Protein AF-A0A3P1XDI5-F1 (afdb_monomer)

Structure (mmCIF, N/CA/C/O backbone):
data_AF-A0A3P1XDI5-F1
#
_entry.id   AF-A0A3P1XDI5-F1
#
loop_
_atom_site.group_PDB
_atom_site.id
_atom_site.type_symbol
_atom_site.label_atom_id
_atom_site.label_alt_id
_atom_site.label_comp_id
_atom_site.label_asym_id
_atom_site.label_entity_id
_atom_site.label_seq_id
_atom_site.pdbx_PDB_ins_code
_atom_site.Cartn_x
_atom_site.Cartn_y
_atom_site.Cartn_z
_atom_site.occupancy
_atom_site.B_iso_or_equiv
_atom_site.auth_seq_id
_atom_site.auth_comp_id
_atom_site.auth_asym_id
_atom_site.auth_atom_id
_atom_site.pdbx_PDB_model_num
ATOM 1 N N . MET A 1 1 ? 31.018 2.997 -11.060 1.00 91.81 1 MET A N 1
ATOM 2 C CA . MET A 1 1 ? 29.942 3.065 -10.069 1.00 91.81 1 MET A CA 1
ATOM 3 C C . MET A 1 1 ? 29.603 1.630 -9.806 1.00 91.81 1 MET A C 1
ATOM 5 O O . MET A 1 1 ? 29.219 0.947 -10.755 1.00 91.81 1 MET A O 1
ATOM 9 N N . ASP A 1 2 ? 29.882 1.185 -8.595 1.00 93.38 2 ASP A N 1
ATOM 10 C CA . ASP A 1 2 ? 29.538 -0.156 -8.145 1.00 93.38 2 ASP A CA 1
ATOM 11 C C . ASP A 1 2 ? 28.105 -0.143 -7.601 1.00 93.38 2 ASP A C 1
ATOM 13 O O . ASP A 1 2 ? 27.658 0.870 -7.060 1.00 93.38 2 ASP A O 1
ATOM 17 N N . VAL A 1 3 ? 27.357 -1.220 -7.825 1.00 95.62 3 VAL A N 1
ATOM 18 C CA . VAL A 1 3 ? 25.921 -1.275 -7.540 1.00 95.62 3 VAL A CA 1
ATOM 19 C C . VAL A 1 3 ? 25.609 -2.521 -6.732 1.00 95.62 3 VAL A C 1
ATOM 21 O O . VAL A 1 3 ? 25.625 -3.633 -7.257 1.00 95.62 3 VAL A O 1
ATOM 24 N N . ILE A 1 4 ? 25.242 -2.316 -5.472 1.00 96.19 4 ILE A N 1
ATOM 25 C CA . ILE A 1 4 ? 24.669 -3.356 -4.622 1.00 96.19 4 ILE A CA 1
ATOM 26 C C . ILE A 1 4 ? 23.177 -3.437 -4.929 1.00 96.19 4 ILE A C 1
ATOM 28 O O . ILE A 1 4 ? 22.479 -2.426 -4.892 1.00 96.19 4 ILE A O 1
ATOM 32 N N . GLN A 1 5 ? 22.684 -4.636 -5.224 1.00 95.19 5 GLN A N 1
ATOM 33 C CA . GLN A 1 5 ? 21.258 -4.895 -5.406 1.00 95.19 5 GLN A CA 1
ATOM 34 C C . GLN A 1 5 ? 20.729 -5.687 -4.216 1.00 95.19 5 GLN A C 1
ATOM 36 O O . GLN A 1 5 ? 21.415 -6.569 -3.701 1.00 95.19 5 GLN A O 1
ATOM 41 N N . LEU A 1 6 ? 19.502 -5.381 -3.808 1.00 93.69 6 LEU A N 1
ATOM 42 C CA . LEU A 1 6 ? 18.772 -6.204 -2.854 1.00 93.69 6 LEU A CA 1
ATOM 43 C C . LEU A 1 6 ? 18.206 -7.448 -3.557 1.00 93.69 6 LEU A C 1
ATOM 45 O O . LEU A 1 6 ? 17.960 -7.467 -4.767 1.00 93.69 6 LEU A O 1
ATOM 49 N N . SER A 1 7 ? 17.997 -8.502 -2.778 1.00 90.12 7 SER A N 1
ATOM 50 C CA . SER A 1 7 ? 17.478 -9.788 -3.247 1.00 90.12 7 SER A CA 1
ATOM 51 C C . SER A 1 7 ? 15.955 -9.880 -3.144 1.00 90.12 7 SER A C 1
ATOM 53 O O . SER A 1 7 ? 15.330 -10.655 -3.869 1.00 90.12 7 SER A O 1
ATOM 55 N N . ASN A 1 8 ? 15.342 -9.119 -2.232 1.00 88.12 8 ASN A N 1
ATOM 56 C CA . ASN A 1 8 ? 13.916 -9.214 -1.908 1.00 88.12 8 ASN A CA 1
ATOM 57 C C . ASN A 1 8 ? 13.100 -7.966 -2.266 1.00 88.12 8 ASN A C 1
ATOM 59 O O . ASN A 1 8 ? 11.901 -7.916 -1.985 1.00 88.12 8 ASN A O 1
ATOM 63 N N . ASP A 1 9 ? 13.722 -6.964 -2.876 1.00 83.50 9 ASP A N 1
ATOM 64 C CA . ASP A 1 9 ? 13.073 -5.736 -3.315 1.00 83.50 9 ASP A CA 1
ATOM 65 C C . ASP A 1 9 ? 12.445 -5.848 -4.713 1.00 83.50 9 ASP A C 1
ATOM 67 O O . ASP A 1 9 ? 12.553 -6.848 -5.430 1.00 83.50 9 ASP A O 1
ATOM 71 N N . GLY A 1 10 ? 11.765 -4.778 -5.115 1.00 83.62 10 GLY A N 1
ATOM 72 C CA . GLY A 1 10 ? 10.920 -4.768 -6.299 1.00 83.62 10 GLY A CA 1
ATOM 73 C C . GLY A 1 10 ? 9.511 -5.218 -5.964 1.00 83.62 10 GLY A C 1
ATOM 74 O O . GLY A 1 10 ? 9.050 -5.091 -4.824 1.00 83.62 10 GLY A O 1
ATOM 75 N N . ARG A 1 11 ? 8.799 -5.696 -6.987 1.00 84.88 11 ARG A N 1
ATOM 76 C CA . ARG A 1 11 ? 7.352 -5.916 -6.918 1.00 84.88 11 ARG A CA 1
ATOM 77 C C . ARG A 1 11 ? 6.948 -6.792 -5.743 1.00 84.88 11 ARG A C 1
ATOM 79 O O . ARG A 1 11 ? 7.563 -7.811 -5.433 1.00 84.88 11 ARG A O 1
ATOM 86 N N . CYS A 1 12 ? 5.813 -6.439 -5.144 1.00 87.19 12 CYS A N 1
ATOM 87 C CA . CYS A 1 12 ? 5.163 -7.318 -4.186 1.00 87.19 12 CYS A CA 1
ATOM 88 C C . CYS A 1 12 ? 4.920 -8.700 -4.826 1.00 87.19 12 CYS A C 1
ATOM 90 O O . CYS A 1 12 ? 4.241 -8.811 -5.847 1.00 87.19 12 CYS A O 1
ATOM 92 N N . ARG A 1 13 ? 5.428 -9.768 -4.198 1.00 87.75 13 ARG A N 1
ATOM 93 C CA . ARG A 1 13 ? 5.328 -11.143 -4.725 1.00 87.75 13 ARG A CA 1
ATOM 94 C C . ARG A 1 13 ? 3.887 -11.600 -4.945 1.00 87.75 13 ARG A C 1
ATOM 96 O O . ARG A 1 13 ? 3.623 -12.370 -5.864 1.00 87.75 13 ARG A O 1
ATOM 103 N N . TRP A 1 14 ? 2.957 -11.151 -4.099 1.00 90.31 14 TRP A N 1
ATOM 104 C CA . TRP A 1 14 ? 1.534 -11.434 -4.285 1.00 90.31 14 TRP A CA 1
ATOM 105 C C . TRP A 1 14 ? 0.991 -10.732 -5.535 1.00 90.31 14 TRP A C 1
ATOM 107 O O . TRP A 1 14 ? 0.376 -11.392 -6.371 1.00 90.31 14 TRP A O 1
ATOM 117 N N . LEU A 1 15 ? 1.285 -9.435 -5.697 1.00 89.62 15 LEU A N 1
ATOM 118 C CA . LEU A 1 15 ? 0.884 -8.652 -6.870 1.00 89.62 15 LEU A CA 1
ATOM 119 C C . LEU A 1 15 ? 1.414 -9.298 -8.154 1.00 89.62 15 LEU A C 1
ATOM 121 O O . LEU A 1 15 ? 0.664 -9.510 -9.101 1.00 89.62 15 LEU A O 1
ATOM 125 N N . GLU A 1 16 ? 2.691 -9.672 -8.171 1.00 89.31 16 GLU A N 1
ATOM 126 C CA . GLU A 1 16 ? 3.308 -10.299 -9.336 1.00 89.31 16 GLU A CA 1
ATOM 127 C C . GLU A 1 16 ? 2.685 -11.665 -9.657 1.00 89.31 16 GLU A C 1
ATOM 129 O O . GLU A 1 16 ? 2.244 -11.906 -10.780 1.00 89.31 16 GLU A O 1
ATOM 134 N N . LYS A 1 17 ? 2.573 -12.556 -8.665 1.00 91.81 17 LYS A N 1
ATOM 135 C CA . LYS A 1 17 ? 2.084 -13.923 -8.896 1.00 91.81 17 LYS A CA 1
ATOM 136 C C . LYS A 1 17 ? 0.590 -14.009 -9.188 1.00 91.81 17 LYS A C 1
ATOM 138 O O . LYS A 1 17 ? 0.190 -14.892 -9.943 1.00 91.81 17 LYS A O 1
ATOM 143 N N . GLN A 1 18 ? -0.231 -13.183 -8.544 1.00 93.19 18 GLN A N 1
ATOM 144 C CA . GLN A 1 18 ? -1.690 -13.286 -8.642 1.00 93.19 18 GLN A CA 1
ATOM 145 C C . GLN A 1 18 ? -2.263 -12.302 -9.651 1.00 93.19 18 GLN A C 1
ATOM 147 O O . GLN A 1 18 ? -3.097 -12.683 -10.463 1.00 93.19 18 GLN A O 1
ATOM 152 N N . VAL A 1 19 ? -1.809 -11.052 -9.640 1.00 92.44 19 VAL A N 1
ATOM 153 C CA . VAL A 1 19 ? -2.405 -10.022 -10.492 1.00 92.44 19 VAL A CA 1
ATOM 154 C C . VAL A 1 19 ? -1.733 -10.016 -11.859 1.00 92.44 19 VAL A C 1
ATOM 156 O O . VAL A 1 19 ? -2.386 -10.277 -12.867 1.00 92.44 19 VAL A O 1
ATOM 159 N N . MET A 1 20 ? -0.413 -9.814 -11.888 1.00 90.19 20 MET A N 1
ATOM 160 C CA . MET A 1 20 ? 0.330 -9.641 -13.141 1.00 90.19 20 MET A CA 1
ATOM 161 C C . MET A 1 20 ? 0.404 -10.919 -13.975 1.00 90.19 20 MET A C 1
ATOM 163 O O . MET A 1 20 ? 0.223 -10.866 -15.186 1.00 90.19 20 MET A O 1
ATOM 167 N N . ASN A 1 21 ? 0.649 -12.064 -13.336 1.00 93.62 21 ASN A N 1
ATOM 168 C CA . ASN A 1 21 ? 0.876 -13.325 -14.047 1.00 93.62 21 ASN A CA 1
ATOM 169 C C . ASN A 1 21 ? -0.393 -14.170 -14.234 1.00 93.62 21 ASN A C 1
ATOM 171 O O . ASN A 1 21 ? -0.324 -15.209 -14.889 1.00 93.62 21 ASN A O 1
ATOM 175 N N . LYS A 1 22 ? -1.536 -13.774 -13.651 1.00 95.25 22 LYS A N 1
ATOM 176 C CA . LYS A 1 22 ? -2.792 -14.540 -13.749 1.00 95.25 22 LYS A CA 1
ATOM 177 C C . LYS A 1 22 ? -3.994 -13.669 -14.091 1.00 95.25 22 LYS A C 1
ATOM 179 O O . LYS A 1 22 ? -4.487 -13.776 -15.207 1.00 95.25 22 LYS A O 1
ATOM 184 N N . ILE A 1 23 ? -4.439 -12.808 -13.171 1.00 95.62 23 ILE A N 1
ATOM 185 C CA . ILE A 1 23 ? -5.701 -12.059 -13.321 1.00 95.62 23 ILE A CA 1
ATOM 186 C C . ILE A 1 23 ? -5.680 -11.169 -14.567 1.00 95.62 23 ILE A C 1
ATOM 188 O O . ILE A 1 23 ? -6.596 -11.244 -15.378 1.00 95.62 23 ILE A O 1
ATOM 192 N N . PHE A 1 24 ? -4.634 -10.363 -14.767 1.00 95.25 24 PHE A N 1
ATOM 193 C CA . PHE A 1 24 ? -4.560 -9.470 -15.929 1.00 95.25 24 PHE A CA 1
ATOM 194 C C . PHE A 1 24 ? -4.512 -10.238 -17.262 1.00 95.25 24 PHE A C 1
ATOM 196 O O . PHE A 1 24 ? -5.344 -9.953 -18.124 1.00 95.25 24 PHE A O 1
ATOM 203 N N . PRO A 1 25 ? -3.630 -11.242 -17.455 1.00 95.62 25 PRO A N 1
ATOM 204 C CA . PRO A 1 25 ? -3.658 -12.084 -18.650 1.00 95.62 25 PRO A CA 1
ATOM 205 C C . PRO A 1 25 ? -5.006 -12.772 -18.892 1.00 95.62 25 PRO A C 1
ATOM 207 O O . PRO A 1 25 ? -5.462 -12.835 -20.033 1.00 95.62 25 PRO A O 1
ATOM 210 N N . GLN A 1 26 ? -5.651 -13.273 -17.834 1.00 95.56 26 GLN A N 1
ATOM 211 C CA . GLN A 1 26 ? -6.965 -13.907 -17.921 1.00 95.56 26 GLN A CA 1
ATOM 212 C C . GLN A 1 26 ? -8.027 -12.912 -18.398 1.00 95.56 26 GLN A C 1
ATOM 214 O O . GLN A 1 26 ? -8.765 -13.221 -19.334 1.00 95.56 26 GLN A O 1
ATOM 219 N N . ALA A 1 27 ? -8.048 -11.705 -17.833 1.00 96.25 27 ALA A N 1
ATOM 220 C CA . ALA A 1 27 ? -8.994 -10.672 -18.222 1.00 96.25 27 ALA A CA 1
ATOM 221 C C . ALA A 1 27 ? -8.789 -10.217 -19.675 1.00 96.25 27 ALA A C 1
ATOM 223 O O . ALA A 1 27 ? -9.744 -10.162 -20.448 1.00 96.25 27 ALA A O 1
ATOM 224 N N . ILE A 1 28 ? -7.539 -10.015 -20.102 1.00 96.50 28 ILE A N 1
ATOM 225 C CA . ILE A 1 28 ? -7.203 -9.697 -21.502 1.00 96.50 28 ILE A CA 1
ATOM 226 C C . ILE A 1 28 ? -7.659 -10.811 -22.454 1.00 96.50 28 ILE A C 1
ATOM 228 O O . ILE A 1 28 ? -8.137 -10.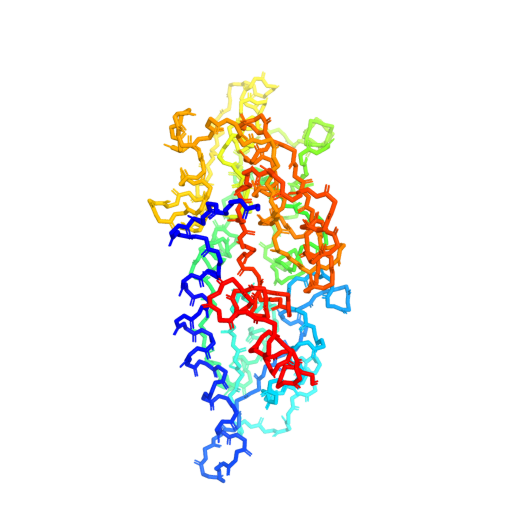534 -23.554 1.00 96.50 28 ILE A O 1
ATOM 232 N N . ARG A 1 29 ? -7.498 -12.079 -22.057 1.00 95.81 29 ARG A N 1
ATOM 233 C CA . ARG A 1 29 ? -7.932 -13.228 -22.859 1.00 95.81 29 ARG A CA 1
ATOM 234 C C . ARG A 1 29 ? -9.456 -13.311 -22.954 1.00 95.81 29 ARG A C 1
ATOM 236 O O . ARG A 1 29 ? -9.953 -13.622 -24.032 1.00 95.81 29 ARG A O 1
ATOM 243 N N . SER A 1 30 ? -10.172 -13.023 -21.865 1.00 95.88 30 SER A N 1
ATOM 244 C CA . SER A 1 30 ? -11.640 -13.088 -21.828 1.00 95.88 30 SER A CA 1
ATOM 245 C C . SER A 1 30 ? -12.291 -12.168 -22.864 1.00 95.88 30 SER A C 1
ATOM 247 O O . SER A 1 30 ? -13.172 -12.604 -23.587 1.00 95.88 30 SER A O 1
ATOM 249 N N . ALA A 1 31 ? -11.755 -10.962 -23.074 1.00 93.81 31 ALA A N 1
ATOM 250 C CA . ALA A 1 31 ? -12.275 -10.025 -24.074 1.00 93.81 31 ALA A CA 1
ATOM 251 C C . ALA A 1 31 ? -12.030 -10.436 -25.540 1.00 93.81 31 ALA A C 1
ATOM 253 O O . ALA A 1 31 ? -12.485 -9.752 -26.453 1.00 93.81 31 ALA A O 1
ATOM 254 N N . LYS A 1 32 ? -11.273 -11.512 -25.791 1.00 93.69 32 LYS A N 1
ATOM 255 C CA . LYS A 1 32 ? -10.945 -11.992 -27.146 1.00 93.69 32 LYS A CA 1
ATOM 256 C C . LYS A 1 32 ? -11.679 -13.275 -27.528 1.00 93.69 32 LYS A C 1
ATOM 258 O O . LYS A 1 32 ? -11.634 -13.656 -28.694 1.00 93.69 32 LYS A O 1
ATOM 263 N N . ILE A 1 33 ? -12.292 -13.968 -26.569 1.00 92.12 33 ILE A N 1
ATOM 264 C CA . ILE A 1 33 ? -12.922 -15.274 -26.782 1.00 92.12 33 ILE A CA 1
ATOM 265 C C . ILE A 1 33 ? -14.424 -15.113 -26.589 1.00 92.12 33 ILE A C 1
ATOM 267 O O . ILE A 1 33 ? -14.865 -14.761 -25.506 1.00 92.12 33 ILE A O 1
ATOM 271 N N . LYS A 1 34 ? -15.196 -15.395 -27.642 1.00 85.25 34 LYS A N 1
ATOM 272 C CA . LYS A 1 34 ? -16.641 -15.135 -27.687 1.00 85.25 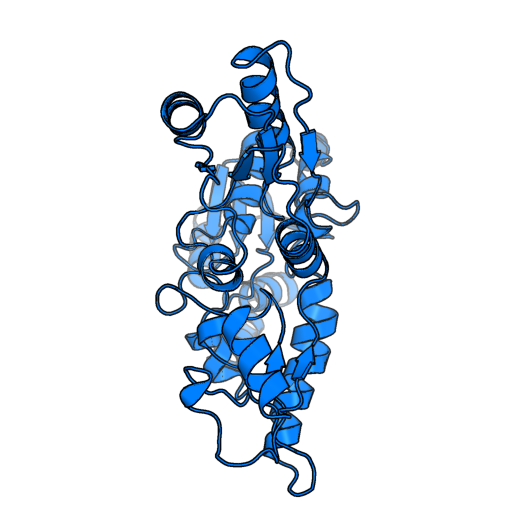34 LYS A CA 1
ATOM 273 C C . LYS A 1 34 ? -17.444 -15.902 -26.627 1.00 85.25 34 LYS A C 1
ATOM 275 O O . LYS A 1 34 ? -18.428 -15.375 -26.136 1.00 85.25 34 LYS A O 1
ATOM 280 N N . ASP A 1 35 ? -17.001 -17.104 -26.267 1.00 89.19 35 ASP A N 1
ATOM 281 C CA . ASP A 1 35 ? -17.730 -18.001 -25.356 1.00 89.19 35 ASP A CA 1
ATOM 282 C C . ASP A 1 35 ? -17.278 -17.881 -23.888 1.00 89.19 35 ASP A C 1
ATOM 284 O O . ASP A 1 35 ? -17.604 -18.731 -23.061 1.00 89.19 35 ASP A O 1
ATOM 288 N N . ILE A 1 36 ? -16.467 -16.870 -23.556 1.00 92.62 36 ILE A N 1
ATOM 289 C CA . ILE A 1 36 ? -16.013 -16.612 -22.187 1.00 92.62 36 ILE A CA 1
ATOM 290 C C . ILE A 1 36 ? -16.518 -15.228 -21.770 1.00 92.62 36 ILE A C 1
ATOM 292 O O . ILE A 1 36 ? -16.183 -14.254 -22.447 1.00 92.62 36 ILE A O 1
ATOM 296 N N . PRO A 1 37 ? -17.242 -15.108 -20.640 1.00 95.38 37 PRO A N 1
ATOM 297 C CA . PRO A 1 37 ? -17.677 -13.816 -20.129 1.00 95.38 37 PRO A CA 1
ATOM 29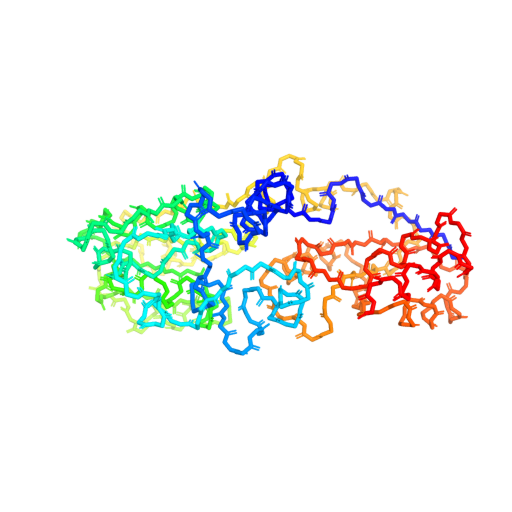8 C C . PRO A 1 37 ? -16.497 -12.858 -19.963 1.00 95.38 37 PRO A C 1
ATOM 300 O O . PRO A 1 37 ? -15.458 -13.213 -19.389 1.00 95.38 37 PRO A O 1
ATOM 303 N N . THR A 1 38 ? -16.652 -11.630 -20.457 1.00 97.44 38 THR A N 1
ATOM 304 C CA . THR A 1 38 ? -15.585 -10.631 -20.354 1.00 97.44 38 THR A CA 1
ATOM 305 C C . THR A 1 38 ? -15.378 -10.241 -18.893 1.00 97.44 38 THR A C 1
ATOM 307 O O . THR A 1 38 ? -16.322 -9.964 -18.157 1.00 97.44 38 THR A O 1
ATOM 310 N N . GLN A 1 39 ? -14.118 -10.216 -18.468 1.00 97.94 39 GLN A N 1
ATOM 311 C CA . GLN A 1 39 ? -13.724 -9.848 -17.116 1.00 97.94 39 GLN A CA 1
ATOM 312 C C . GLN A 1 39 ? -13.373 -8.363 -17.051 1.00 97.94 39 GLN A C 1
ATOM 314 O O . GLN A 1 39 ? -12.322 -7.950 -17.549 1.00 97.94 39 GLN A O 1
ATOM 319 N N . TYR A 1 40 ? -14.233 -7.571 -16.417 1.00 98.06 40 TYR A N 1
ATOM 320 C CA . TYR A 1 40 ? -14.056 -6.128 -16.282 1.00 98.06 40 TYR A CA 1
ATOM 321 C C . TYR A 1 40 ? -13.447 -5.750 -14.939 1.00 98.06 40 TYR A C 1
ATOM 323 O O . TYR A 1 40 ? -13.888 -6.188 -13.877 1.00 98.06 40 TYR A O 1
ATOM 331 N N . MET A 1 41 ? -12.460 -4.860 -14.984 1.00 97.25 41 MET A N 1
ATOM 332 C CA . MET A 1 41 ? -12.018 -4.110 -13.813 1.00 97.25 41 MET A CA 1
ATOM 333 C C . MET A 1 41 ? -12.783 -2.791 -13.695 1.00 97.25 41 MET A C 1
ATOM 335 O O . MET A 1 41 ? -13.048 -2.130 -14.696 1.00 97.25 41 MET A O 1
ATOM 339 N N . ILE A 1 42 ? -13.072 -2.361 -12.469 1.00 97.31 42 ILE A N 1
ATOM 340 C CA . ILE A 1 42 ? -13.648 -1.039 -12.202 1.00 97.31 42 ILE A CA 1
ATOM 341 C C . ILE A 1 42 ? -12.507 -0.110 -11.785 1.00 97.31 42 ILE A C 1
ATOM 343 O O . ILE A 1 42 ? -11.856 -0.346 -10.765 1.00 97.31 42 ILE A O 1
ATOM 347 N N . ILE A 1 43 ? -12.236 0.931 -12.580 1.00 95.00 43 ILE A N 1
ATOM 348 C CA . ILE A 1 43 ? -11.142 1.881 -12.311 1.00 95.00 43 ILE A CA 1
ATOM 349 C C . ILE A 1 43 ? -11.286 2.497 -10.922 1.00 95.00 43 ILE A C 1
ATOM 351 O O . ILE A 1 43 ? -10.291 2.611 -10.202 1.00 95.00 43 ILE A O 1
ATOM 355 N N . ASP A 1 44 ? -12.513 2.852 -10.540 1.00 94.75 44 ASP A N 1
ATOM 356 C CA . ASP A 1 44 ? -12.772 3.491 -9.257 1.00 94.75 44 ASP A CA 1
ATOM 357 C C . ASP A 1 44 ? -12.390 2.603 -8.057 1.00 94.75 44 ASP A C 1
ATOM 359 O O . ASP A 1 44 ? -11.995 3.114 -7.014 1.00 94.75 44 ASP A O 1
ATOM 363 N N . TRP A 1 45 ? -12.373 1.275 -8.203 1.00 95.81 45 TRP A N 1
ATOM 364 C CA . TRP A 1 45 ? -11.963 0.368 -7.120 1.00 95.81 45 TRP A CA 1
ATOM 365 C C . TRP A 1 45 ? -10.449 0.295 -6.923 1.00 95.81 45 TRP A C 1
ATOM 367 O O . TRP A 1 45 ? -9.987 -0.064 -5.841 1.00 95.81 45 TRP A O 1
ATOM 377 N N . ILE A 1 46 ? -9.659 0.610 -7.955 1.00 91.25 46 ILE A N 1
ATOM 378 C CA . ILE A 1 46 ? -8.210 0.341 -7.977 1.00 91.25 46 ILE A CA 1
ATOM 379 C C . ILE A 1 46 ? -7.341 1.597 -8.048 1.00 91.25 46 ILE A C 1
ATOM 381 O O . ILE A 1 46 ? -6.119 1.504 -7.901 1.00 91.25 46 ILE A O 1
ATOM 385 N N . SER A 1 47 ? -7.940 2.764 -8.274 1.00 88.56 47 SER A N 1
ATOM 386 C CA . SER A 1 47 ? -7.223 4.026 -8.400 1.00 88.56 47 SER A CA 1
ATOM 387 C C . SER A 1 47 ? -7.994 5.195 -7.784 1.00 88.56 47 SER A C 1
ATOM 389 O O . SER A 1 47 ? -9.222 5.225 -7.785 1.00 88.56 47 SER A O 1
ATOM 391 N N . ASN A 1 48 ? -7.257 6.175 -7.269 1.00 84.94 48 ASN A N 1
ATOM 392 C CA . ASN A 1 48 ? -7.773 7.454 -6.797 1.00 84.94 48 ASN A CA 1
ATOM 393 C C . ASN A 1 48 ? -6.886 8.607 -7.308 1.00 84.94 48 ASN A C 1
ATOM 395 O O . ASN A 1 48 ? -5.790 8.382 -7.839 1.00 84.94 48 ASN A O 1
ATOM 399 N N . ASP A 1 49 ? -7.359 9.849 -7.174 1.00 79.12 49 ASP A N 1
ATOM 400 C CA . ASP A 1 49 ? -6.625 11.069 -7.542 1.00 79.12 49 ASP A CA 1
ATOM 401 C C . ASP A 1 49 ? -6.084 11.041 -8.986 1.00 79.12 49 ASP A C 1
ATOM 403 O O . ASP A 1 49 ? -4.938 11.409 -9.258 1.00 79.12 49 ASP A O 1
ATOM 407 N N . ASN A 1 50 ? -6.902 10.568 -9.934 1.00 70.81 50 ASN A N 1
ATOM 408 C CA . ASN A 1 50 ? -6.541 10.414 -11.350 1.00 70.81 50 ASN A CA 1
ATOM 409 C C . ASN A 1 50 ? -5.307 9.520 -11.603 1.00 70.81 50 ASN A C 1
ATOM 411 O O . ASN A 1 50 ? -4.555 9.758 -12.552 1.00 70.81 50 ASN A O 1
ATOM 415 N N . GLY A 1 51 ? -5.076 8.493 -10.780 1.00 67.12 51 GLY A N 1
ATOM 416 C CA . GLY A 1 51 ? -3.924 7.596 -10.934 1.00 67.12 51 GLY A CA 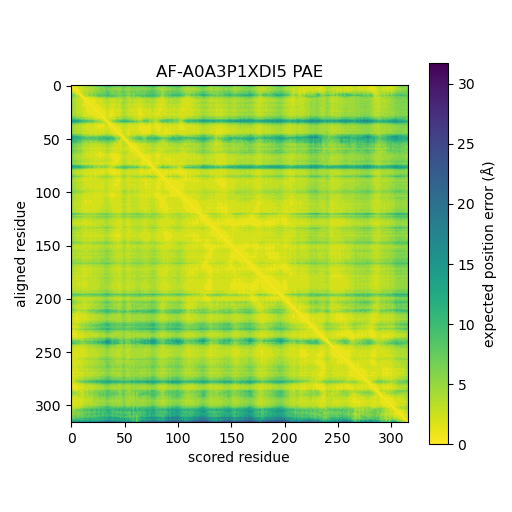1
ATOM 417 C C . GLY A 1 51 ? -2.719 7.940 -10.071 1.00 67.12 51 GLY A C 1
ATOM 418 O O . GLY A 1 51 ? -1.666 7.336 -10.261 1.00 67.12 51 GLY A O 1
ATOM 419 N N . LYS A 1 52 ? -2.842 8.900 -9.147 1.00 70.25 52 LYS A N 1
ATOM 420 C CA . LYS A 1 52 ? -1.754 9.265 -8.225 1.00 70.25 52 LYS A CA 1
ATOM 421 C C . LYS A 1 52 ? -1.694 8.367 -6.990 1.00 70.25 52 LYS A C 1
ATOM 423 O O . LYS A 1 52 ? -0.623 8.227 -6.404 1.00 70.25 52 LYS A O 1
ATOM 428 N N . VAL A 1 53 ? -2.813 7.745 -6.618 1.00 77.12 53 VAL A N 1
ATOM 429 C CA . VAL A 1 53 ? -2.912 6.826 -5.479 1.00 77.12 53 VAL A CA 1
ATOM 430 C C . VAL A 1 53 ? -3.537 5.514 -5.940 1.00 77.12 53 VAL A C 1
ATOM 432 O O . VAL A 1 53 ? -4.575 5.509 -6.597 1.00 77.12 53 VAL A O 1
ATOM 435 N N . GLY A 1 54 ? -2.909 4.392 -5.594 1.00 80.75 54 GLY A N 1
ATOM 436 C CA . GLY A 1 54 ? -3.296 3.077 -6.101 1.00 80.75 54 GLY A CA 1
ATOM 437 C C . GLY A 1 54 ? -2.618 2.758 -7.435 1.00 80.75 54 GLY A C 1
ATOM 438 O O . GLY A 1 54 ? -1.408 2.928 -7.578 1.00 80.75 54 GLY A O 1
ATOM 439 N N . VAL A 1 55 ? -3.379 2.250 -8.405 1.00 82.56 55 VAL A N 1
ATOM 440 C CA . VAL A 1 55 ? -2.857 1.867 -9.725 1.00 82.56 55 VAL A CA 1
ATOM 441 C C . VAL A 1 55 ? -2.629 3.097 -10.615 1.00 82.56 55 VAL A C 1
ATOM 443 O O . VAL A 1 55 ? -3.525 3.929 -10.777 1.00 82.56 55 VAL A O 1
ATOM 446 N N . ASP A 1 56 ? -1.454 3.170 -11.255 1.00 80.00 56 ASP A N 1
ATOM 447 C CA . ASP A 1 56 ? -1.159 4.129 -12.331 1.00 80.00 56 ASP A CA 1
ATOM 448 C C . ASP A 1 56 ? -2.030 3.818 -13.558 1.00 80.00 56 ASP A C 1
ATOM 450 O O . ASP A 1 56 ? -1.877 2.784 -14.217 1.00 80.00 56 ASP A O 1
ATOM 454 N N . LEU A 1 57 ? -2.939 4.738 -13.888 1.00 84.50 57 LEU A N 1
ATOM 455 C CA . LEU A 1 57 ? -3.904 4.555 -14.971 1.00 84.50 57 LEU A CA 1
ATOM 456 C C . LEU A 1 57 ? -3.287 4.615 -16.370 1.00 84.50 57 LEU A C 1
ATOM 458 O O . LEU A 1 57 ? -3.831 4.004 -17.288 1.00 84.50 57 LEU A O 1
ATOM 462 N N . LYS A 1 58 ? -2.175 5.333 -16.573 1.00 82.50 58 LYS A N 1
ATOM 463 C CA . LYS A 1 58 ? -1.492 5.351 -17.876 1.00 82.50 58 LYS A CA 1
ATOM 464 C C . LYS A 1 58 ? -0.861 3.994 -18.141 1.00 82.50 58 LYS A C 1
ATOM 466 O O . LYS A 1 58 ? -1.007 3.459 -19.236 1.00 82.50 58 LYS A O 1
ATOM 471 N N . TRP A 1 59 ? -0.188 3.438 -17.138 1.00 82.19 59 TRP A N 1
ATOM 472 C CA . TRP A 1 59 ? 0.366 2.092 -17.214 1.00 82.19 59 TRP A CA 1
ATOM 473 C C . TRP A 1 59 ? -0.734 1.040 -17.379 1.00 82.19 59 TRP A C 1
ATOM 475 O O . TRP A 1 59 ? -0.654 0.228 -18.295 1.00 82.19 59 TRP A O 1
ATOM 485 N N . PHE A 1 60 ? -1.791 1.098 -16.565 1.00 87.25 60 PHE A N 1
ATOM 486 C CA . PHE A 1 60 ? -2.888 0.133 -16.615 1.00 87.25 60 PHE A CA 1
ATOM 487 C C . PHE A 1 60 ? -3.579 0.091 -17.984 1.00 87.25 60 PHE A C 1
ATOM 489 O O . PHE A 1 60 ? -3.758 -0.984 -18.550 1.00 87.25 60 PHE A O 1
ATOM 496 N N . LYS A 1 61 ? -3.883 1.257 -18.572 1.00 88.56 61 LYS A N 1
ATOM 497 C CA . LYS A 1 61 ? -4.499 1.344 -19.907 1.00 88.56 61 LYS A CA 1
ATOM 498 C C . LYS A 1 61 ? -3.646 0.695 -20.997 1.00 88.56 61 LYS A C 1
ATOM 500 O O . LYS A 1 61 ? -4.194 0.052 -21.887 1.00 88.56 61 LYS A O 1
ATOM 505 N N . LYS A 1 62 ? -2.316 0.808 -20.914 1.00 87.56 62 LYS A N 1
ATOM 506 C CA . LYS A 1 62 ? -1.399 0.163 -21.870 1.00 87.56 62 LYS A CA 1
ATOM 507 C C . LYS A 1 62 ? -1.435 -1.365 -21.808 1.00 87.56 62 LYS A C 1
ATOM 509 O O . LYS A 1 62 ? -1.075 -2.006 -22.788 1.00 87.56 62 LYS A O 1
ATOM 514 N N . LEU A 1 63 ? -1.858 -1.955 -20.688 1.00 88.06 63 LEU A N 1
ATOM 515 C CA . LEU A 1 63 ? -1.955 -3.411 -20.560 1.00 88.06 63 LEU A CA 1
ATOM 516 C C . LEU A 1 63 ? -3.100 -4.000 -21.396 1.00 88.06 63 LEU A C 1
ATOM 518 O O . LEU A 1 63 ? -3.083 -5.196 -21.671 1.00 88.06 63 LEU A O 1
ATOM 522 N N . GLY A 1 64 ? -4.093 -3.190 -21.782 1.00 91.81 64 GLY A N 1
ATOM 523 C CA . GLY A 1 64 ? -5.263 -3.659 -22.529 1.00 91.81 64 GLY A CA 1
ATOM 524 C C . GLY A 1 64 ? -6.213 -4.538 -21.709 1.00 91.81 64 GLY A C 1
ATOM 525 O O . GLY A 1 64 ? -6.986 -5.301 -22.283 1.00 91.81 64 GLY A O 1
ATOM 526 N N . VAL A 1 65 ? -6.146 -4.464 -20.375 1.00 95.12 65 VAL A N 1
ATOM 527 C CA . VAL A 1 65 ? -7.106 -5.132 -19.486 1.00 95.12 65 VAL A CA 1
ATOM 528 C C . VAL A 1 65 ? -8.482 -4.476 -19.673 1.00 95.12 65 VAL A C 1
ATOM 530 O O . VAL A 1 65 ? -8.545 -3.248 -19.619 1.00 95.12 65 VAL A O 1
ATOM 533 N N . PRO A 1 66 ? -9.574 -5.233 -19.883 1.00 97.00 66 PRO A N 1
ATOM 534 C CA . PRO A 1 66 ? -10.911 -4.657 -19.995 1.00 97.00 66 PRO A CA 1
ATOM 535 C C . PRO A 1 66 ? -11.300 -3.925 -18.713 1.00 97.00 66 PRO A C 1
ATOM 537 O O . PRO A 1 66 ? -11.131 -4.440 -17.604 1.00 97.00 66 PRO A O 1
ATOM 540 N N . TYR A 1 67 ? -11.815 -2.708 -18.855 1.00 97.00 67 TYR A N 1
ATOM 541 C CA . TYR A 1 67 ? -12.201 -1.895 -17.713 1.00 97.00 67 TYR A CA 1
ATOM 542 C C . TYR A 1 67 ? -13.401 -1.008 -18.013 1.00 97.00 67 TYR A C 1
ATOM 544 O O . TYR A 1 67 ? -13.656 -0.635 -19.157 1.00 97.00 67 TYR A O 1
ATOM 552 N N . VAL A 1 68 ? -14.068 -0.608 -16.939 1.00 97.31 68 VAL A N 1
ATOM 553 C CA . VAL A 1 68 ? -15.083 0.445 -16.904 1.00 97.31 68 VAL A CA 1
ATOM 554 C C . VAL A 1 68 ? -14.668 1.502 -15.876 1.00 97.31 68 VAL A C 1
ATOM 556 O O . VAL A 1 68 ? -13.771 1.259 -15.062 1.00 97.31 68 VAL A O 1
ATOM 559 N N . LYS A 1 69 ? -15.241 2.712 -15.926 1.00 95.75 69 LYS A N 1
ATOM 560 C CA . LYS A 1 69 ? -14.837 3.772 -14.984 1.00 95.75 69 LYS A CA 1
ATOM 561 C C . LYS A 1 69 ? -15.421 3.514 -13.597 1.00 95.75 69 LYS A C 1
ATOM 563 O O . LYS A 1 69 ? -14.664 3.451 -12.632 1.00 95.75 69 LYS A O 1
ATOM 568 N N . THR A 1 70 ? -16.731 3.318 -13.529 1.00 96.81 70 THR A N 1
ATOM 569 C CA . THR A 1 70 ? -17.504 3.055 -12.310 1.00 96.81 70 THR A CA 1
ATOM 570 C C . THR A 1 70 ? -18.325 1.775 -12.465 1.00 96.81 70 THR A C 1
ATOM 572 O O . THR A 1 70 ? -18.482 1.273 -13.578 1.00 96.81 70 THR A O 1
ATOM 575 N N . TYR A 1 71 ? -18.879 1.242 -11.372 1.00 96.38 71 TYR A N 1
ATOM 576 C CA . TYR A 1 71 ? -19.756 0.066 -11.453 1.00 96.38 71 TYR A CA 1
ATOM 577 C C . TYR A 1 71 ? -21.049 0.322 -12.256 1.00 96.38 71 TYR A C 1
ATOM 579 O O . TYR A 1 71 ? -21.656 -0.625 -12.743 1.00 96.38 71 TYR A O 1
ATOM 587 N N . ASN A 1 72 ? -21.456 1.585 -12.433 1.00 96.12 72 ASN A N 1
ATOM 588 C CA . ASN A 1 72 ? -22.610 1.958 -13.259 1.00 96.12 72 ASN A CA 1
ATOM 589 C C . ASN A 1 72 ? -22.313 1.917 -14.764 1.00 96.12 72 ASN A C 1
ATOM 591 O O . ASN A 1 72 ? -23.242 1.914 -15.562 1.00 96.12 72 ASN A O 1
ATOM 595 N N . ASP A 1 73 ? -21.036 1.885 -15.149 1.00 97.50 73 ASP A N 1
ATOM 596 C CA . ASP A 1 73 ? -20.604 1.815 -16.548 1.00 97.50 73 ASP A CA 1
ATOM 597 C C . ASP A 1 73 ? -20.424 0.361 -17.030 1.00 97.50 73 ASP A C 1
ATOM 599 O O . ASP A 1 73 ? -19.883 0.130 -18.114 1.00 97.50 73 ASP A O 1
ATOM 603 N N . LEU A 1 74 ? -20.802 -0.627 -16.209 1.00 97.44 74 LEU A N 1
ATOM 604 C CA . LEU A 1 74 ? -20.799 -2.038 -16.596 1.00 97.44 74 LEU A CA 1
ATOM 605 C C . LEU A 1 74 ? -21.837 -2.300 -17.703 1.00 97.44 74 LEU A C 1
ATOM 607 O O . LEU A 1 74 ? -22.856 -1.608 -17.752 1.00 97.44 74 LEU A O 1
ATOM 611 N N . PRO A 1 75 ? -21.603 -3.293 -18.585 1.00 95.12 75 PRO A N 1
ATOM 612 C CA . PRO A 1 75 ? -22.588 -3.688 -19.588 1.00 95.12 75 PRO A CA 1
ATOM 613 C C . PRO A 1 75 ? -23.939 -4.055 -18.963 1.00 95.12 75 PRO A C 1
ATOM 615 O O . PRO A 1 75 ? -24.008 -4.481 -17.810 1.00 95.12 75 PRO A O 1
ATOM 618 N N . GLU A 1 76 ? -25.013 -3.932 -19.739 1.00 90.69 76 GLU A N 1
ATOM 619 C CA . GLU A 1 76 ? -26.318 -4.451 -19.328 1.00 90.69 76 GLU A CA 1
ATOM 620 C C . GLU A 1 76 ? -26.319 -5.989 -19.268 1.00 90.69 76 GLU A C 1
ATOM 622 O O . GLU A 1 76 ? -25.564 -6.665 -19.971 1.00 90.69 76 GLU A O 1
ATOM 627 N N . GLY A 1 77 ? -27.206 -6.551 -18.442 1.00 89.69 77 GLY A N 1
ATOM 628 C CA . GLY A 1 77 ? -27.281 -7.993 -18.203 1.00 89.69 77 GLY A CA 1
ATOM 629 C C . GLY A 1 77 ? -26.218 -8.489 -17.218 1.00 89.69 77 GLY A C 1
ATOM 630 O O . GLY A 1 77 ? -25.681 -7.710 -16.442 1.00 89.69 77 GLY A O 1
ATOM 631 N N . ASN A 1 78 ? -25.950 -9.799 -17.236 1.00 88.94 78 ASN A N 1
ATOM 632 C CA . ASN A 1 78 ? -25.012 -10.472 -16.323 1.00 88.94 78 ASN A CA 1
ATOM 633 C C . ASN A 1 78 ? -23.995 -11.365 -17.072 1.00 88.94 78 ASN A C 1
ATOM 635 O O . ASN A 1 78 ? -23.367 -12.224 -16.458 1.00 88.94 78 ASN A O 1
ATOM 639 N N . ASP A 1 79 ? -23.821 -11.186 -18.389 1.00 92.56 79 ASP A N 1
ATOM 640 C CA . ASP A 1 79 ? -22.859 -11.953 -19.208 1.00 92.56 79 ASP A CA 1
ATOM 641 C C . ASP A 1 79 ? -21.436 -11.363 -19.139 1.00 92.56 79 ASP A C 1
ATOM 643 O O . ASP A 1 79 ? -20.768 -11.066 -20.131 1.00 92.56 79 ASP A O 1
ATOM 647 N N . PHE A 1 80 ? -20.988 -11.098 -17.916 1.00 96.69 80 PHE A N 1
ATOM 648 C CA . PHE A 1 80 ? -19.656 -10.599 -17.614 1.00 96.69 80 PHE A CA 1
ATOM 649 C C . PHE A 1 80 ? -19.281 -10.954 -16.178 1.00 96.69 80 PHE A C 1
ATOM 651 O O . PHE A 1 80 ? -20.123 -11.283 -15.346 1.00 96.69 80 PHE A O 1
ATOM 658 N N . VAL A 1 81 ? -17.992 -10.832 -15.874 1.00 98.12 81 VAL A N 1
ATOM 659 C CA . VAL A 1 81 ? -17.466 -11.026 -14.523 1.00 98.12 81 VAL A CA 1
ATOM 660 C C . VAL A 1 81 ? -16.775 -9.748 -14.075 1.00 98.12 81 VAL A C 1
ATOM 662 O O . VAL A 1 81 ? -15.942 -9.193 -14.791 1.00 98.12 81 VAL A O 1
ATOM 665 N N . VAL A 1 82 ? -17.074 -9.286 -12.866 1.00 98.38 82 VAL A N 1
ATOM 666 C CA . VAL A 1 82 ? -16.354 -8.166 -12.253 1.00 98.38 82 VAL A CA 1
ATOM 667 C C . VAL A 1 82 ? -15.128 -8.691 -11.524 1.00 98.38 82 VAL A C 1
ATOM 669 O O . VAL A 1 82 ? -15.197 -9.632 -10.738 1.00 98.38 82 VAL A O 1
ATOM 672 N N . VAL A 1 83 ? -13.977 -8.077 -11.758 1.00 98.06 83 VAL A N 1
ATOM 673 C CA . VAL A 1 83 ? -12.724 -8.453 -11.106 1.00 98.06 83 VAL A CA 1
ATOM 674 C C . VAL A 1 83 ? -12.475 -7.543 -9.913 1.00 98.06 83 VAL A C 1
ATOM 676 O O . VAL A 1 83 ? -12.175 -6.360 -10.074 1.00 98.06 83 VAL A O 1
ATOM 679 N N . ASN A 1 84 ? -12.511 -8.120 -8.713 1.00 97.38 84 ASN A N 1
ATOM 680 C CA . ASN A 1 84 ? -12.030 -7.461 -7.507 1.00 97.38 84 ASN A CA 1
ATOM 681 C C . ASN A 1 84 ? -10.592 -7.910 -7.205 1.00 97.38 84 ASN A C 1
ATOM 683 O O . ASN A 1 84 ? -10.332 -9.095 -6.987 1.00 97.38 84 ASN A O 1
ATOM 687 N N . THR A 1 85 ? -9.635 -6.981 -7.171 1.00 94.62 85 THR A N 1
ATOM 688 C CA . THR A 1 85 ? -8.245 -7.298 -6.828 1.00 94.62 85 THR A CA 1
ATOM 689 C C . THR A 1 85 ? -7.508 -6.123 -6.185 1.00 94.62 85 THR A C 1
ATOM 691 O O . THR A 1 85 ? -8.043 -5.030 -6.038 1.00 94.62 85 THR A O 1
ATOM 694 N N . GLY A 1 86 ? -6.257 -6.344 -5.780 1.00 90.06 86 GLY A N 1
ATOM 695 C CA . GLY A 1 86 ? -5.386 -5.313 -5.221 1.00 90.06 86 GLY A CA 1
ATOM 696 C C . GLY A 1 86 ? -5.932 -4.726 -3.920 1.00 90.06 86 GLY A C 1
ATOM 697 O O . GLY A 1 86 ? -5.842 -5.368 -2.874 1.00 90.06 86 GLY A O 1
ATOM 698 N N . TYR A 1 87 ? -6.470 -3.511 -4.006 1.00 91.25 87 TYR A N 1
ATOM 699 C CA . TYR A 1 87 ? -6.935 -2.699 -2.879 1.00 91.25 87 TYR A CA 1
ATOM 700 C C . TYR A 1 87 ? -8.357 -3.023 -2.396 1.00 91.25 87 TYR A C 1
ATOM 702 O O . TYR A 1 87 ? -8.862 -2.317 -1.526 1.00 91.25 87 TYR A O 1
ATOM 710 N N . ASP A 1 88 ? -8.939 -4.119 -2.896 1.00 96.25 88 ASP A N 1
ATOM 711 C CA . ASP A 1 88 ? -10.312 -4.548 -2.608 1.00 96.25 88 ASP A CA 1
ATOM 712 C C . ASP A 1 88 ? -11.361 -3.598 -3.215 1.00 96.25 88 ASP A C 1
ATOM 714 O O . ASP A 1 88 ? -11.032 -2.529 -3.726 1.00 96.25 88 ASP A O 1
ATOM 718 N N . SER A 1 89 ? -12.618 -4.018 -3.225 1.00 97.56 89 SER A N 1
ATOM 719 C CA . SER A 1 89 ? -13.736 -3.307 -3.845 1.00 97.56 89 SER A CA 1
ATOM 720 C C . SER A 1 89 ? -14.271 -2.195 -2.947 1.00 97.56 89 SER A C 1
ATOM 722 O O . SER A 1 89 ? -14.063 -2.193 -1.730 1.00 97.56 89 SER A O 1
ATOM 724 N N . ILE A 1 90 ? -15.033 -1.274 -3.542 1.00 98.12 90 ILE A N 1
ATOM 725 C CA . ILE A 1 90 ? -15.920 -0.403 -2.773 1.00 98.12 90 ILE A CA 1
ATOM 726 C C . ILE A 1 90 ? -17.053 -1.267 -2.201 1.00 98.12 90 ILE A C 1
ATOM 728 O O . ILE A 1 90 ? -17.788 -1.913 -2.949 1.00 98.12 90 ILE A O 1
ATOM 732 N N . VAL A 1 91 ? -17.189 -1.296 -0.872 1.00 98.12 91 VAL A N 1
ATOM 733 C CA . VAL A 1 91 ? -17.985 -2.319 -0.164 1.00 98.12 91 VAL A CA 1
ATOM 734 C C . VAL A 1 91 ? -19.455 -2.331 -0.588 1.00 98.12 91 VAL A C 1
ATOM 736 O O . VAL A 1 91 ? -20.011 -3.391 -0.875 1.00 98.12 91 VAL A O 1
ATOM 739 N N . HIS A 1 92 ? -20.096 -1.163 -0.638 1.00 97.69 92 HIS A N 1
ATOM 740 C CA . HIS A 1 92 ? -21.510 -1.070 -1.002 1.00 97.69 92 HIS A CA 1
ATOM 741 C C . HIS A 1 92 ? -21.756 -1.366 -2.489 1.00 97.69 92 HIS A C 1
ATOM 743 O O . HIS A 1 92 ? -22.784 -1.950 -2.822 1.00 97.69 92 HIS A O 1
ATOM 749 N N . GLU A 1 93 ? -20.809 -1.031 -3.371 1.00 98.06 93 GLU A N 1
ATOM 750 C CA . GLU A 1 93 ? -20.906 -1.344 -4.800 1.00 98.06 93 GLU A CA 1
ATOM 751 C C . GLU A 1 93 ? -20.777 -2.848 -5.044 1.00 98.06 93 GLU A C 1
ATOM 753 O O . GLU A 1 93 ? -21.579 -3.425 -5.774 1.00 98.06 93 GLU A O 1
ATOM 758 N N . GLU A 1 94 ? -19.824 -3.515 -4.383 1.00 98.00 94 GLU A N 1
ATOM 759 C CA . GLU A 1 94 ? -19.713 -4.975 -4.437 1.00 98.00 94 GLU A CA 1
ATOM 760 C C . GLU A 1 94 ? -21.010 -5.643 -3.970 1.00 98.00 94 GLU A C 1
ATOM 762 O O . GLU A 1 94 ? -21.496 -6.570 -4.617 1.00 98.00 94 GLU A O 1
ATOM 767 N N . LYS A 1 95 ? -21.589 -5.161 -2.862 1.00 97.50 95 LYS A N 1
ATOM 768 C CA . LYS A 1 95 ? -22.850 -5.686 -2.337 1.00 97.50 95 LYS A CA 1
ATOM 769 C C . LYS A 1 95 ? -23.984 -5.527 -3.354 1.00 97.50 95 LYS A C 1
ATOM 771 O O . LYS A 1 95 ? -24.655 -6.510 -3.655 1.00 97.50 95 LYS A O 1
ATOM 776 N N . ALA A 1 96 ? -24.140 -4.337 -3.934 1.00 97.25 96 ALA A N 1
ATOM 777 C CA . ALA A 1 96 ? -25.167 -4.058 -4.936 1.00 97.25 96 ALA A CA 1
ATOM 778 C C . ALA A 1 96 ? -25.013 -4.925 -6.199 1.00 97.25 96 ALA A C 1
ATOM 780 O O . ALA A 1 96 ? -26.002 -5.397 -6.756 1.00 97.25 96 ALA A O 1
ATOM 781 N N . LEU A 1 97 ? -23.778 -5.170 -6.650 1.00 97.38 97 LEU A N 1
ATOM 782 C CA . LEU A 1 97 ? -23.506 -6.066 -7.777 1.00 97.38 97 LEU A CA 1
ATOM 783 C C . LEU A 1 97 ? -23.896 -7.513 -7.453 1.00 97.38 97 LEU A C 1
ATOM 785 O O . LEU A 1 97 ? -24.579 -8.158 -8.248 1.00 97.38 97 LEU A O 1
ATOM 789 N N . ARG A 1 98 ? -23.533 -8.012 -6.264 1.00 96.94 98 ARG A N 1
ATOM 790 C CA . ARG A 1 98 ? -23.917 -9.362 -5.819 1.00 96.94 98 ARG A CA 1
ATOM 791 C C . ARG A 1 98 ? -25.432 -9.522 -5.692 1.00 96.94 98 ARG A C 1
ATOM 793 O O . ARG A 1 98 ? -25.955 -10.555 -6.093 1.00 96.94 98 ARG A O 1
ATOM 800 N N . GLU A 1 99 ? -26.137 -8.511 -5.186 1.00 96.75 99 GLU A N 1
ATOM 801 C CA . GLU A 1 99 ? -27.607 -8.499 -5.094 1.00 96.75 99 GLU A CA 1
ATOM 802 C C . GLU A 1 99 ? -28.281 -8.560 -6.476 1.00 96.75 99 GLU A C 1
ATOM 804 O O . GLU A 1 99 ? -29.339 -9.169 -6.616 1.00 96.75 99 GLU A O 1
ATOM 809 N N . LYS A 1 100 ? -27.641 -8.008 -7.516 1.00 95.44 100 LYS A N 1
ATOM 810 C CA . LYS A 1 100 ? -28.074 -8.116 -8.923 1.00 95.44 100 LYS A CA 1
ATOM 811 C C . LYS A 1 100 ? -27.688 -9.444 -9.596 1.00 95.44 100 LYS A C 1
ATOM 813 O O . LYS A 1 100 ? -27.984 -9.643 -10.774 1.00 95.44 100 LYS A O 1
ATOM 818 N N . GLY A 1 101 ? -27.023 -10.351 -8.877 1.00 96.12 101 GLY A N 1
ATOM 819 C CA . GLY A 1 101 ? -26.555 -11.631 -9.413 1.00 96.12 101 GLY A CA 1
ATOM 820 C C . GLY A 1 101 ? -25.318 -11.528 -10.309 1.00 96.12 101 GLY A C 1
ATOM 821 O O . GLY A 1 101 ? -25.035 -12.468 -11.047 1.00 96.12 101 GLY A O 1
ATOM 822 N N . VAL A 1 102 ? -24.580 -10.414 -10.257 1.00 97.25 102 VAL A N 1
ATOM 823 C CA . VAL A 1 102 ? -23.328 -10.243 -11.007 1.00 97.25 102 VAL A CA 1
ATOM 824 C C . VAL A 1 102 ? -22.242 -11.135 -10.406 1.00 97.25 102 VAL A C 1
ATOM 826 O O . VAL A 1 102 ? -21.981 -11.097 -9.198 1.00 97.25 102 VAL A O 1
ATOM 829 N N . GLU A 1 103 ? -21.567 -11.917 -11.249 1.00 97.75 103 GLU A N 1
ATOM 830 C CA . GLU A 1 103 ? -20.420 -12.717 -10.825 1.00 97.75 103 GLU A CA 1
ATOM 831 C C . GLU A 1 103 ? -19.212 -11.815 -10.528 1.00 97.75 103 GLU A C 1
ATOM 833 O O . GLU A 1 103 ? -18.853 -10.930 -11.308 1.00 97.75 103 GLU A O 1
ATOM 838 N N . ILE A 1 104 ? -18.550 -12.063 -9.393 1.00 98.12 104 ILE A N 1
ATOM 839 C CA . ILE A 1 104 ? -17.345 -11.333 -8.987 1.00 98.12 104 ILE A CA 1
ATOM 840 C C . ILE A 1 104 ? -16.189 -12.313 -8.784 1.00 98.12 104 ILE A C 1
ATOM 842 O O . ILE A 1 104 ? -16.194 -13.106 -7.837 1.00 98.12 104 ILE A O 1
ATOM 846 N N . LEU A 1 105 ? -15.149 -12.195 -9.615 1.00 97.88 105 LEU A N 1
ATOM 847 C CA . LEU A 1 105 ? -13.851 -12.823 -9.382 1.00 97.88 105 LEU A CA 1
ATOM 848 C C . LEU A 1 105 ? -13.153 -12.101 -8.223 1.00 97.88 105 LEU A C 1
ATOM 850 O O . LEU A 1 105 ? -12.452 -11.105 -8.406 1.00 97.88 105 LEU A O 1
ATOM 854 N N . ASP A 1 106 ? -13.365 -12.617 -7.015 1.00 97.56 106 ASP A N 1
ATOM 855 C CA . ASP A 1 106 ? -12.928 -11.978 -5.778 1.00 97.56 106 ASP A CA 1
ATOM 856 C C . ASP A 1 106 ? -11.512 -12.410 -5.355 1.00 97.56 106 ASP A C 1
ATOM 858 O O . ASP A 1 106 ? -11.305 -13.473 -4.760 1.00 97.56 106 ASP A O 1
ATOM 862 N N . LYS A 1 107 ? -10.505 -11.599 -5.706 1.00 96.75 107 LYS A N 1
ATOM 863 C CA . LYS A 1 107 ? -9.075 -11.853 -5.450 1.00 96.75 107 LYS A CA 1
ATOM 864 C C . LYS A 1 107 ? -8.314 -10.592 -4.988 1.00 96.75 107 LYS A C 1
ATOM 866 O O . LYS A 1 107 ? -7.281 -10.261 -5.587 1.00 96.75 107 LYS A O 1
ATOM 871 N N . PRO A 1 108 ? -8.755 -9.871 -3.939 1.00 96.25 108 PRO A N 1
ATOM 872 C CA . PRO A 1 108 ? -7.991 -8.753 -3.377 1.00 96.25 108 PRO A CA 1
ATOM 873 C C . PRO A 1 108 ? -6.695 -9.214 -2.706 1.00 96.25 108 PRO A C 1
ATOM 875 O O . PRO A 1 108 ? -6.493 -10.402 -2.430 1.00 96.25 108 PRO A O 1
ATOM 878 N N . CYS A 1 109 ? -5.826 -8.254 -2.381 1.00 95.31 109 CYS A N 1
ATOM 879 C CA . CYS A 1 109 ? -4.684 -8.521 -1.517 1.00 95.31 109 CYS A CA 1
ATOM 880 C C . CYS A 1 109 ? -5.188 -9.078 -0.175 1.00 95.31 109 CYS A C 1
ATOM 882 O O . CYS A 1 109 ? -6.013 -8.432 0.476 1.00 95.31 109 CYS A O 1
ATOM 884 N N . PRO A 1 110 ? -4.687 -10.236 0.296 1.00 95.38 110 PRO A N 1
ATOM 885 C CA . PRO A 1 110 ? -5.195 -10.869 1.511 1.00 95.38 110 PRO A CA 1
ATOM 886 C C . PRO A 1 110 ? -5.011 -9.995 2.758 1.00 95.38 110 PRO A C 1
ATOM 888 O O . PRO A 1 110 ? -5.830 -10.055 3.669 1.00 95.38 110 PRO A O 1
ATOM 891 N N . PHE A 1 111 ? -3.979 -9.145 2.789 1.00 95.38 111 PHE A N 1
ATOM 892 C CA . PHE A 1 111 ? -3.748 -8.207 3.892 1.00 95.38 111 PHE A CA 1
ATOM 893 C C . PHE A 1 111 ? -4.741 -7.040 3.879 1.00 95.38 111 PHE A C 1
ATOM 895 O O . PHE A 1 111 ? -5.199 -6.615 4.935 1.00 95.38 111 PHE A O 1
ATOM 902 N N . VAL A 1 112 ? -5.129 -6.563 2.692 1.00 96.38 112 VAL A N 1
ATOM 903 C CA . VAL A 1 112 ? -6.163 -5.526 2.553 1.00 96.38 112 VAL A CA 1
ATOM 904 C C . VAL A 1 112 ? -7.543 -6.103 2.883 1.00 96.38 112 VAL A C 1
ATOM 906 O O . VAL A 1 112 ? -8.299 -5.488 3.627 1.00 96.38 112 VAL A O 1
ATOM 909 N N . ARG A 1 113 ? -7.838 -7.337 2.449 1.00 96.75 113 ARG A N 1
ATOM 910 C CA . ARG A 1 113 ? -9.065 -8.044 2.847 1.00 96.75 113 ARG A CA 1
ATOM 911 C C . ARG A 1 113 ? -9.112 -8.329 4.349 1.00 96.75 113 ARG A C 1
ATOM 913 O O . ARG A 1 113 ? -10.187 -8.276 4.935 1.00 96.75 113 ARG A O 1
ATOM 920 N N . LYS A 1 114 ? -7.975 -8.632 4.990 1.00 95.62 114 LYS A N 1
ATOM 921 C CA . LYS A 1 114 ? -7.907 -8.743 6.456 1.00 95.62 114 LYS A CA 1
ATOM 922 C C . LYS A 1 114 ? -8.312 -7.418 7.104 1.00 95.62 114 LYS A C 1
ATOM 924 O O . LYS A 1 114 ? -9.192 -7.434 7.948 1.00 95.62 114 LYS A O 1
ATOM 929 N N . LEU A 1 115 ? -7.751 -6.295 6.648 1.00 96.81 115 LEU A N 1
ATOM 930 C CA . LEU A 1 115 ? -8.114 -4.962 7.140 1.00 96.81 115 LEU A CA 1
ATOM 931 C C . LEU A 1 115 ? -9.617 -4.677 6.992 1.00 96.81 115 LEU A C 1
ATOM 933 O O . LEU A 1 115 ? -10.242 -4.245 7.952 1.00 96.81 115 LEU A O 1
ATOM 937 N N . ARG A 1 116 ? -10.213 -4.970 5.828 1.00 97.56 116 ARG A N 1
ATOM 938 C CA . ARG A 1 116 ? -11.666 -4.847 5.623 1.00 97.56 116 ARG A CA 1
ATOM 939 C C . ARG A 1 116 ? -12.461 -5.636 6.663 1.00 97.56 116 ARG A C 1
ATOM 941 O O . ARG A 1 116 ? -13.388 -5.099 7.253 1.00 97.56 116 ARG A O 1
ATOM 948 N N . LYS A 1 117 ? -12.071 -6.888 6.922 1.00 96.31 117 LYS A N 1
ATOM 949 C CA . LYS A 1 117 ? -12.754 -7.767 7.885 1.00 96.31 117 LYS A CA 1
ATOM 950 C C . LYS A 1 117 ? -12.718 -7.249 9.324 1.00 96.31 117 LYS A C 1
ATOM 952 O O . LYS A 1 117 ? -13.644 -7.555 10.067 1.00 96.31 117 LYS A O 1
ATOM 957 N N . GLU A 1 118 ? -11.694 -6.485 9.711 1.00 96.31 118 GLU A N 1
ATOM 958 C CA . GLU A 1 118 ? -11.659 -5.821 11.025 1.00 96.31 118 GLU A CA 1
ATOM 959 C C . GLU A 1 118 ? -12.754 -4.747 11.140 1.00 96.31 118 GLU A C 1
ATOM 961 O O . GLU A 1 118 ? -13.344 -4.579 12.202 1.00 96.31 118 GLU A O 1
ATOM 966 N N . PHE A 1 119 ? -13.080 -4.064 10.037 1.00 97.25 119 PHE A N 1
ATOM 967 C CA . PHE A 1 119 ? -14.160 -3.071 9.981 1.00 97.25 119 PHE A CA 1
ATOM 968 C C . PHE A 1 119 ? -15.541 -3.676 9.684 1.00 97.25 119 PHE A C 1
ATOM 970 O O . PHE A 1 119 ? -16.557 -3.066 9.978 1.00 97.25 119 PHE A O 1
ATOM 977 N N . GLU A 1 120 ? -15.618 -4.898 9.156 1.00 96.00 120 GLU A N 1
ATOM 978 C CA . GLU A 1 120 ? -16.887 -5.641 9.060 1.00 96.00 120 GLU A CA 1
ATOM 979 C C . GLU A 1 120 ? -17.322 -6.240 10.412 1.00 96.00 120 GLU A C 1
ATOM 981 O O . GLU A 1 120 ? -18.469 -6.655 10.562 1.00 96.00 120 GLU A O 1
ATOM 986 N N . LYS A 1 121 ? -16.413 -6.302 11.394 1.00 93.19 121 LYS A N 1
ATOM 987 C CA . LYS A 1 121 ? -16.626 -6.883 12.729 1.00 93.19 121 LYS A CA 1
ATOM 988 C C . LYS A 1 121 ? -16.347 -5.857 13.826 1.00 93.19 121 LYS A C 1
ATOM 990 O O . LYS A 1 121 ? -15.499 -6.075 14.689 1.00 93.19 121 LYS A O 1
ATOM 995 N N . ILE A 1 122 ? -17.039 -4.726 13.756 1.00 94.56 122 ILE A N 1
ATOM 996 C CA . ILE A 1 122 ? -16.866 -3.640 14.721 1.00 94.56 122 ILE A CA 1
ATOM 997 C C . ILE A 1 122 ? -17.336 -4.078 16.107 1.00 94.56 122 ILE A C 1
ATOM 999 O O . ILE A 1 122 ? -18.442 -4.592 16.268 1.00 94.56 122 ILE A O 1
ATOM 1003 N N . ASP A 1 123 ? -16.496 -3.822 17.104 1.00 95.88 123 ASP A N 1
ATOM 1004 C CA . ASP A 1 123 ? -16.862 -3.853 18.514 1.00 95.88 123 ASP A CA 1
ATOM 1005 C C . ASP A 1 123 ? -17.136 -2.419 18.989 1.00 95.88 123 ASP A C 1
ATOM 1007 O O . ASP A 1 123 ? -16.218 -1.622 19.186 1.00 95.88 123 ASP A O 1
ATOM 1011 N N . GLU A 1 124 ? -18.413 -2.093 19.175 1.00 96.06 124 GLU A N 1
ATOM 1012 C CA . GLU A 1 124 ? -18.885 -0.758 19.573 1.00 96.06 124 GLU A CA 1
ATOM 1013 C C . GLU A 1 124 ? -18.353 -0.280 20.942 1.00 96.06 124 GLU A C 1
ATOM 1015 O O . GLU A 1 124 ? -18.423 0.917 21.253 1.00 96.06 124 GLU A O 1
ATOM 1020 N N . SER A 1 125 ? -17.806 -1.186 21.766 1.00 97.25 125 SER A N 1
ATOM 1021 C CA . SER A 1 125 ? -17.143 -0.838 23.031 1.00 97.25 125 SER A CA 1
ATOM 1022 C C . SER A 1 125 ? -15.817 -0.096 22.838 1.00 97.25 125 SER A C 1
ATOM 1024 O O . SER A 1 125 ? -15.356 0.582 23.760 1.00 97.25 125 SER A O 1
ATOM 1026 N N . TYR A 1 126 ? -15.243 -0.153 21.634 1.00 98.38 126 TYR A N 1
ATOM 1027 C CA . TYR A 1 126 ? -14.016 0.544 21.274 1.00 98.38 126 TYR A CA 1
ATOM 1028 C C . TYR A 1 126 ? -14.283 1.768 20.400 1.00 98.38 126 TYR A C 1
ATOM 1030 O O . TYR A 1 126 ? -15.203 1.794 19.588 1.00 98.38 126 TYR A O 1
ATOM 1038 N N . GLN A 1 127 ? -13.416 2.772 20.515 1.00 98.56 127 GLN A N 1
ATOM 1039 C CA . GLN A 1 127 ? -13.254 3.784 19.475 1.00 98.56 127 GLN A CA 1
ATOM 1040 C C . GLN A 1 127 ? -12.141 3.342 18.522 1.00 98.56 127 GLN A C 1
ATOM 1042 O O . GLN A 1 127 ? -11.013 3.081 18.944 1.00 98.56 127 GLN A O 1
ATOM 1047 N N . TYR A 1 128 ? -12.436 3.250 17.229 1.00 98.56 128 TYR A N 1
ATOM 1048 C CA . TYR A 1 128 ? -11.454 2.791 16.248 1.00 98.56 128 TYR A CA 1
ATOM 1049 C C . TYR A 1 128 ? -10.532 3.925 15.810 1.00 98.56 128 TYR A C 1
ATOM 1051 O O . TYR A 1 128 ? -10.980 5.029 15.508 1.00 98.56 128 TYR A O 1
ATOM 1059 N N . ILE A 1 129 ? -9.238 3.627 15.720 1.00 98.62 129 ILE A N 1
ATOM 1060 C CA . ILE A 1 129 ? -8.206 4.548 15.245 1.00 98.62 129 ILE A CA 1
ATOM 1061 C C . ILE A 1 129 ? -7.532 3.924 14.029 1.00 98.62 129 ILE A C 1
ATOM 1063 O O . ILE A 1 129 ? -6.940 2.851 14.140 1.00 98.62 129 ILE A O 1
ATOM 1067 N N . LEU A 1 130 ? -7.571 4.605 12.885 1.00 98.62 130 LEU A N 1
ATOM 1068 C CA . LEU A 1 130 ? -6.920 4.151 11.658 1.00 98.62 130 LEU A CA 1
ATOM 1069 C C . LEU A 1 130 ? -5.729 5.049 11.314 1.00 98.62 130 LEU A C 1
ATOM 1071 O O . LEU A 1 130 ? -5.907 6.223 11.001 1.00 98.62 130 LEU A O 1
ATOM 1075 N N . LEU A 1 131 ? -4.515 4.491 11.305 1.00 98.06 131 LEU A N 1
ATOM 1076 C CA . LEU A 1 131 ? -3.331 5.155 10.750 1.00 98.06 131 LEU A CA 1
ATOM 1077 C C . LEU A 1 131 ? -3.235 4.895 9.246 1.00 98.06 131 LEU A C 1
ATOM 1079 O O . LEU A 1 131 ? -2.818 3.818 8.815 1.00 98.06 131 LEU A O 1
ATOM 1083 N N . CYS A 1 132 ? -3.622 5.885 8.443 1.00 96.25 132 CYS A N 1
ATOM 1084 C CA . CYS A 1 132 ? -3.623 5.802 6.985 1.00 96.25 132 CYS A CA 1
ATOM 1085 C C . CYS A 1 132 ? -3.570 7.200 6.348 1.00 96.25 132 CYS A C 1
ATOM 1087 O O . CYS A 1 132 ? -4.061 8.176 6.916 1.00 96.25 132 CYS A O 1
ATOM 1089 N N . GLU A 1 133 ? -2.999 7.307 5.147 1.00 92.75 133 GLU A N 1
ATOM 1090 C CA . GLU A 1 133 ? -3.040 8.560 4.384 1.00 92.75 133 GLU A CA 1
ATOM 1091 C C . GLU A 1 133 ? -4.489 8.889 3.999 1.00 92.75 133 GLU A C 1
ATOM 1093 O O . GLU A 1 133 ? -5.245 8.005 3.598 1.00 92.75 133 GLU A O 1
ATOM 1098 N N . SER A 1 134 ? -4.894 10.155 4.123 1.00 92.06 134 SER A N 1
ATOM 1099 C CA . SER A 1 134 ? -6.301 10.560 3.978 1.00 92.06 134 SER A CA 1
ATOM 1100 C C . SER A 1 134 ? -6.875 10.323 2.583 1.00 92.06 134 SER A C 1
ATOM 1102 O O . SER A 1 134 ? -8.059 10.032 2.448 1.00 92.06 134 SER A O 1
ATOM 1104 N N . ASN A 1 135 ? -6.039 10.407 1.550 1.00 89.50 135 ASN A N 1
ATOM 1105 C CA . ASN A 1 135 ? -6.414 10.139 0.165 1.00 89.50 135 ASN A CA 1
ATOM 1106 C C . ASN A 1 135 ? -6.191 8.676 -0.258 1.00 89.50 135 ASN A C 1
ATOM 1108 O O . ASN A 1 135 ? -6.387 8.337 -1.431 1.00 89.50 135 ASN A O 1
ATOM 1112 N N . HIS A 1 136 ? -5.775 7.799 0.666 1.00 91.31 136 HIS A N 1
ATOM 1113 C CA . HIS A 1 136 ? -5.530 6.396 0.359 1.00 91.31 136 HIS A CA 1
ATOM 1114 C C . HIS A 1 136 ? -6.815 5.700 -0.101 1.00 91.31 136 HIS A C 1
ATOM 1116 O O . HIS A 1 136 ? -7.880 5.867 0.485 1.00 91.31 136 HIS A O 1
ATOM 1122 N N . ILE A 1 137 ? -6.712 4.853 -1.124 1.00 92.31 137 ILE A N 1
ATOM 1123 C CA . ILE A 1 137 ? -7.871 4.244 -1.787 1.00 92.31 137 ILE A CA 1
ATOM 1124 C C . ILE A 1 137 ? -8.805 3.461 -0.849 1.00 92.31 137 ILE A C 1
ATOM 1126 O O . ILE A 1 137 ? -10.021 3.544 -0.982 1.00 92.31 137 ILE A O 1
ATOM 1130 N N . ILE A 1 138 ? -8.256 2.775 0.159 1.00 95.19 138 ILE A N 1
ATOM 1131 C CA . ILE A 1 138 ? -9.061 2.044 1.153 1.00 95.19 138 ILE A CA 1
ATOM 1132 C C . ILE A 1 138 ? -9.981 2.954 1.977 1.00 95.19 138 ILE A C 1
ATOM 1134 O O . ILE A 1 138 ? -10.995 2.476 2.470 1.00 95.19 138 ILE A O 1
ATOM 1138 N N . ILE A 1 139 ? -9.663 4.251 2.102 1.00 96.06 139 ILE A N 1
ATOM 1139 C CA . ILE A 1 139 ? -10.524 5.221 2.790 1.00 96.06 139 ILE A CA 1
ATOM 1140 C C . ILE A 1 139 ? -11.849 5.359 2.046 1.00 96.06 139 ILE A C 1
ATOM 1142 O O . ILE A 1 139 ? -12.906 5.313 2.663 1.00 96.06 139 ILE A O 1
ATOM 1146 N N . LYS A 1 140 ? -11.798 5.454 0.713 1.00 94.88 140 LYS A N 1
ATOM 1147 C CA . LYS A 1 140 ? -12.994 5.454 -0.134 1.00 94.88 140 LYS A CA 1
ATOM 1148 C C . LYS A 1 140 ? -13.664 4.082 -0.130 1.00 94.88 140 LYS A C 1
ATOM 1150 O O . LYS A 1 140 ? -14.863 3.983 0.114 1.00 94.88 140 LYS A O 1
ATOM 1155 N N . ASN A 1 141 ? -12.889 3.026 -0.374 1.00 97.44 141 ASN A N 1
ATOM 1156 C CA . ASN A 1 141 ? -13.446 1.696 -0.607 1.00 97.44 141 ASN A CA 1
ATOM 1157 C C . ASN A 1 141 ? -14.200 1.153 0.612 1.00 97.44 141 ASN A C 1
ATOM 1159 O O . ASN A 1 141 ? -15.240 0.515 0.453 1.00 97.44 141 ASN A O 1
ATOM 1163 N N . PHE A 1 142 ? -13.716 1.435 1.823 1.00 97.94 142 PHE A N 1
ATOM 1164 C CA . PHE A 1 142 ? -14.299 0.927 3.067 1.00 97.94 142 PHE A CA 1
ATOM 1165 C C . PHE A 1 142 ? -15.144 1.970 3.809 1.00 97.94 142 PHE A C 1
ATOM 1167 O O . PHE A 1 142 ? -15.631 1.683 4.898 1.00 97.94 142 PHE A O 1
ATOM 1174 N N . ALA A 1 143 ? -15.377 3.151 3.221 1.00 97.19 143 ALA A N 1
ATOM 1175 C CA . ALA A 1 143 ? -16.069 4.264 3.876 1.00 97.19 143 ALA A CA 1
ATOM 1176 C C . ALA A 1 143 ? -17.398 3.860 4.536 1.00 97.19 143 ALA A C 1
ATOM 1178 O O . ALA A 1 143 ? -17.700 4.293 5.643 1.00 97.19 143 ALA A O 1
ATOM 1179 N N . THR A 1 144 ? -18.179 2.998 3.879 1.00 97.44 144 THR A N 1
ATOM 1180 C CA . THR A 1 144 ? -19.509 2.585 4.353 1.00 97.44 144 THR A CA 1
ATOM 1181 C C . THR A 1 144 ? -19.490 1.613 5.530 1.00 97.44 144 THR A C 1
ATOM 1183 O O . THR A 1 144 ? -20.547 1.354 6.095 1.00 97.44 144 THR A O 1
ATOM 1186 N N . ILE A 1 145 ? -18.330 1.045 5.867 1.00 97.69 145 ILE A N 1
ATOM 1187 C CA . ILE A 1 145 ? -18.166 0.123 6.999 1.00 97.69 145 ILE A CA 1
ATOM 1188 C C . ILE A 1 145 ? -17.304 0.710 8.115 1.00 97.69 145 ILE A C 1
ATOM 1190 O O . ILE A 1 145 ? -17.041 0.020 9.088 1.00 97.69 145 ILE A O 1
ATOM 1194 N N . PHE A 1 146 ? -16.834 1.953 8.004 1.00 97.88 146 PHE A N 1
ATOM 1195 C CA . PHE A 1 146 ? -16.115 2.572 9.113 1.00 97.88 146 PHE A CA 1
ATOM 1196 C C . PHE A 1 146 ? -17.076 2.970 10.245 1.00 97.88 146 PHE A C 1
ATOM 1198 O O . PHE A 1 146 ? -18.166 3.479 9.965 1.00 97.88 146 PHE A O 1
ATOM 1205 N N . PRO A 1 147 ? -16.674 2.802 11.521 1.00 97.12 147 PRO A N 1
ATOM 1206 C CA . PRO A 1 147 ? -17.411 3.362 12.648 1.00 97.12 147 PRO A CA 1
ATOM 1207 C C . PRO A 1 147 ? -17.574 4.875 12.498 1.00 97.12 147 PRO A C 1
ATOM 1209 O O . PRO A 1 147 ? -16.656 5.568 12.053 1.00 97.12 147 PRO A O 1
ATOM 1212 N N . ARG A 1 148 ? -18.728 5.407 12.913 1.00 95.19 148 ARG A N 1
ATOM 1213 C CA . ARG A 1 148 ? -19.010 6.852 12.828 1.00 95.19 148 ARG A CA 1
ATOM 1214 C C . ARG A 1 148 ? -18.061 7.693 13.684 1.00 95.19 148 ARG A C 1
ATOM 1216 O O . ARG A 1 148 ? -17.777 8.828 13.324 1.00 95.19 148 ARG A O 1
ATOM 1223 N N . ASP A 1 149 ? -17.599 7.144 14.805 1.00 97.00 149 ASP A N 1
ATOM 1224 C CA . ASP A 1 149 ? -16.677 7.773 15.756 1.00 97.00 149 ASP A CA 1
ATOM 1225 C C . ASP A 1 149 ? -15.200 7.412 15.498 1.00 97.00 149 ASP A C 1
ATOM 1227 O O . ASP A 1 149 ? -14.347 7.676 16.350 1.00 97.00 149 ASP A O 1
ATOM 1231 N N . MET A 1 150 ? -14.877 6.818 14.339 1.00 98.19 150 MET A N 1
ATOM 1232 C CA . MET A 1 150 ? -13.505 6.456 13.978 1.00 98.19 150 MET A CA 1
ATOM 1233 C C . MET A 1 150 ? -12.614 7.695 13.816 1.00 98.19 150 MET A C 1
ATOM 1235 O O . MET A 1 150 ? -12.960 8.640 13.108 1.00 98.19 150 MET A O 1
ATOM 1239 N N . ILE A 1 151 ? -11.403 7.644 14.375 1.00 98.56 151 ILE A N 1
ATOM 1240 C CA . ILE A 1 151 ? -10.381 8.682 14.198 1.00 98.56 151 ILE A CA 1
ATOM 1241 C C . ILE A 1 151 ? -9.393 8.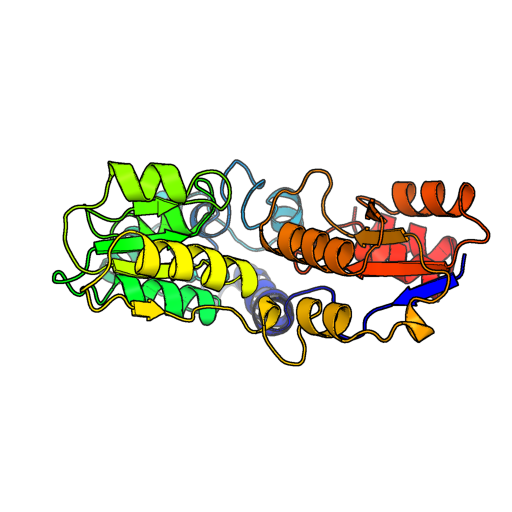246 13.106 1.00 98.56 151 ILE A C 1
ATOM 1243 O O . ILE A 1 151 ? -8.641 7.283 13.269 1.00 98.56 151 ILE A O 1
ATOM 1247 N N . LEU A 1 152 ? -9.352 8.980 11.991 1.00 98.62 152 LEU A N 1
ATOM 1248 C CA . LEU A 1 152 ? -8.351 8.799 10.931 1.00 98.62 152 LEU A CA 1
ATOM 1249 C C . LEU A 1 152 ? -7.127 9.688 11.182 1.00 98.62 152 LEU A C 1
ATOM 1251 O O . LEU A 1 152 ? -7.232 10.918 11.128 1.00 98.62 152 LEU A O 1
ATOM 1255 N N . ILE A 1 153 ? -5.960 9.074 11.370 1.00 98.50 153 ILE A N 1
ATOM 1256 C CA . ILE A 1 153 ? -4.701 9.750 11.710 1.00 98.50 153 ILE A CA 1
ATOM 1257 C C . ILE A 1 153 ? -3.592 9.500 10.679 1.00 98.50 153 ILE A C 1
ATOM 1259 O O . ILE A 1 153 ? -3.563 8.478 9.995 1.00 98.50 153 ILE A O 1
ATOM 1263 N N . GLN A 1 154 ? -2.638 10.428 10.614 1.00 97.31 154 GLN A N 1
ATOM 1264 C CA . GLN A 1 154 ? -1.361 10.317 9.908 1.00 97.31 154 GLN A CA 1
ATOM 1265 C C . GLN A 1 154 ? -0.201 10.524 10.892 1.00 97.31 154 GLN A C 1
ATOM 1267 O O . GLN A 1 154 ? -0.371 11.105 11.965 1.00 97.31 154 GLN A O 1
ATOM 1272 N N . MET A 1 155 ? 1.018 10.118 10.516 1.00 96.00 155 MET A N 1
ATOM 1273 C CA . MET A 1 155 ? 2.198 10.313 11.379 1.00 96.00 155 MET A CA 1
ATOM 1274 C C . MET A 1 155 ? 2.451 11.780 11.744 1.00 96.00 155 MET A C 1
ATOM 1276 O O . MET A 1 155 ? 2.980 12.052 12.816 1.00 96.00 155 MET A O 1
ATOM 1280 N N . GLY A 1 156 ? 2.058 12.720 10.880 1.00 96.44 156 GLY A N 1
ATOM 1281 C CA . GLY A 1 156 ? 2.237 14.151 11.125 1.00 96.44 156 GLY A CA 1
ATOM 1282 C C . GLY A 1 156 ? 1.246 14.768 12.117 1.00 96.44 156 GLY A C 1
ATOM 1283 O O . GLY A 1 156 ? 1.543 15.827 12.652 1.00 96.44 156 GLY A O 1
ATOM 1284 N N . ASN A 1 157 ? 0.094 14.137 12.378 1.00 97.69 157 ASN A N 1
ATOM 1285 C CA . ASN A 1 157 ? -1.004 14.762 13.135 1.00 97.69 157 ASN A CA 1
ATOM 1286 C C . ASN A 1 157 ? -1.675 13.851 14.177 1.00 97.69 157 ASN A C 1
ATOM 1288 O O . ASN A 1 157 ? -2.646 14.262 14.808 1.00 97.69 157 ASN A O 1
ATOM 1292 N N . TYR A 1 158 ? -1.188 12.620 14.375 1.00 98.56 158 TYR A N 1
ATOM 1293 C CA . TYR A 1 158 ? -1.866 11.654 15.244 1.00 98.56 158 TYR A CA 1
ATOM 1294 C C . TYR A 1 158 ? -2.083 12.164 16.672 1.00 98.56 158 TYR A C 1
ATOM 1296 O O . TYR A 1 158 ? -3.125 11.891 17.253 1.00 98.56 158 TYR A O 1
ATOM 1304 N N . LYS A 1 159 ? -1.134 12.922 17.236 1.00 98.62 159 LYS A N 1
ATOM 1305 C CA . LYS A 1 159 ? -1.238 13.433 18.611 1.00 98.62 159 LYS A CA 1
ATOM 1306 C C . LYS A 1 159 ? -2.413 14.393 18.781 1.00 98.62 159 LYS A C 1
ATOM 1308 O O . LYS A 1 159 ? -3.211 14.213 19.692 1.00 98.62 159 LYS A O 1
ATOM 1313 N N . GLU A 1 160 ? -2.501 15.384 17.899 1.00 98.50 160 GLU A N 1
ATOM 1314 C CA . GLU A 1 160 ? -3.551 16.407 17.885 1.00 98.50 160 GLU A CA 1
ATOM 1315 C C . GLU A 1 160 ? -4.924 15.758 17.704 1.00 98.50 160 GLU A C 1
ATOM 1317 O O . GLU A 1 160 ? -5.776 15.853 18.584 1.00 98.50 160 GLU A O 1
ATOM 1322 N N . LYS A 1 161 ? -5.090 14.964 16.640 1.00 98.44 161 LYS A N 1
ATOM 1323 C CA . LYS A 1 161 ? -6.368 14.305 16.348 1.00 98.44 161 LYS A CA 1
ATOM 1324 C C . LYS A 1 161 ? -6.852 13.386 17.464 1.00 98.44 161 LYS A C 1
ATOM 1326 O O . LYS A 1 161 ? -8.046 13.345 17.741 1.00 98.44 161 LYS A O 1
ATOM 1331 N N . LEU A 1 162 ? -5.945 12.636 18.093 1.00 98.50 162 LEU A N 1
ATOM 1332 C CA . LEU A 1 162 ? -6.305 11.755 19.203 1.00 98.50 162 LEU A CA 1
ATOM 1333 C C . LEU A 1 162 ? -6.774 12.545 20.428 1.00 98.50 162 LEU A C 1
ATOM 1335 O O . LEU A 1 162 ? -7.722 12.120 21.080 1.00 98.50 162 LEU A O 1
ATOM 1339 N N . LEU A 1 163 ? -6.136 13.674 20.743 1.00 98.38 163 LEU A N 1
ATOM 1340 C CA . LEU A 1 163 ? -6.540 14.525 21.864 1.00 98.38 163 LEU A CA 1
ATOM 1341 C C . LEU A 1 163 ? -7.905 15.181 21.626 1.00 98.38 163 LEU A C 1
ATOM 1343 O O . LEU A 1 163 ? -8.703 15.261 22.554 1.00 98.38 163 LEU A O 1
AT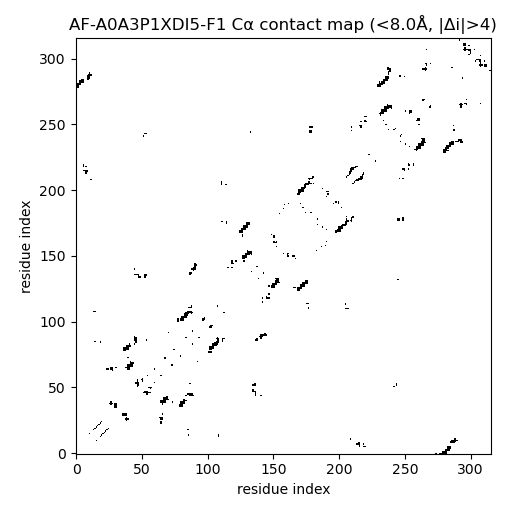OM 1347 N N . GLU A 1 164 ? -8.181 15.615 20.397 1.00 98.31 164 GLU A N 1
ATOM 1348 C CA . GLU A 1 164 ? -9.414 16.329 20.049 1.00 98.31 164 GLU A CA 1
ATOM 1349 C C . GLU A 1 164 ? -10.635 15.419 19.889 1.00 98.31 164 GLU A C 1
ATOM 1351 O O . GLU A 1 164 ? -11.746 15.811 20.236 1.00 98.31 164 GLU A O 1
ATOM 1356 N N . GLN A 1 165 ? -10.450 14.221 19.328 1.00 98.31 165 GLN A N 1
ATOM 1357 C CA . GLN A 1 165 ? -11.561 13.382 18.858 1.00 98.31 165 GLN A CA 1
ATOM 1358 C C . GLN A 1 165 ? -11.818 12.160 19.750 1.00 98.31 165 GLN A C 1
ATOM 1360 O O . GLN A 1 165 ? -12.746 11.392 19.487 1.00 98.31 165 GLN A O 1
ATOM 1365 N N . SER A 1 166 ? -11.012 11.952 20.798 1.00 97.56 166 SER A N 1
ATOM 1366 C CA . SER A 1 166 ? -11.217 10.862 21.758 1.00 97.56 166 SER A CA 1
ATOM 1367 C C . SER A 1 166 ? -12.560 11.010 22.473 1.00 97.56 166 SER A C 1
ATOM 1369 O O . SER A 1 166 ? -12.858 12.053 23.048 1.00 97.56 166 SER A O 1
ATOM 1371 N N . ASN A 1 167 ? -13.365 9.947 22.478 1.00 97.44 167 ASN A N 1
ATOM 1372 C CA . ASN A 1 167 ? -14.699 9.943 23.087 1.00 97.44 167 ASN A CA 1
ATOM 1373 C C . ASN A 1 167 ? -14.754 9.235 24.451 1.00 97.44 167 ASN A C 1
ATOM 1375 O O . ASN A 1 167 ? -15.828 8.932 24.964 1.00 97.44 167 ASN A O 1
ATOM 1379 N N . GLY A 1 168 ? -13.594 8.933 25.037 1.00 96.00 168 GLY A N 1
ATOM 1380 C CA . GLY A 1 168 ? -13.511 8.280 26.339 1.00 96.00 168 GLY A CA 1
ATOM 1381 C C . GLY A 1 168 ? -13.533 6.746 26.306 1.00 96.00 168 GLY A C 1
ATOM 1382 O O . GLY A 1 168 ? -13.094 6.150 27.290 1.00 96.00 168 GLY A O 1
ATOM 1383 N N . LYS A 1 169 ? -13.904 6.088 25.201 1.00 98.00 169 LYS A N 1
ATOM 1384 C CA . LYS A 1 169 ? -13.802 4.621 25.065 1.00 98.00 169 LYS A CA 1
ATOM 1385 C C . LYS A 1 169 ? -12.338 4.132 25.075 1.00 98.00 169 LYS A C 1
ATOM 1387 O O . LYS A 1 169 ? -11.414 4.928 24.853 1.00 98.00 169 LYS A O 1
ATOM 1392 N N . PRO A 1 170 ? -12.074 2.836 25.333 1.00 98.38 170 PRO A N 1
ATOM 1393 C CA . PRO A 1 170 ? -10.809 2.226 24.937 1.00 98.38 170 PRO A CA 1
ATOM 1394 C C . PRO A 1 170 ? -10.637 2.295 23.410 1.00 98.38 170 PRO A C 1
ATOM 1396 O O . PRO A 1 170 ? -11.586 2.148 22.648 1.00 98.38 170 PRO A O 1
ATOM 1399 N N . MET A 1 171 ? -9.414 2.535 22.948 1.00 98.56 171 MET A N 1
ATOM 1400 C CA . MET A 1 171 ? -9.069 2.619 21.533 1.00 98.56 171 MET A CA 1
ATOM 1401 C C . MET A 1 171 ? -8.686 1.261 20.928 1.00 98.56 171 MET A C 1
ATOM 1403 O O . MET A 1 171 ? -7.886 0.522 21.508 1.00 98.56 171 MET A O 1
ATOM 1407 N N . MET A 1 172 ? -9.225 0.976 19.740 1.00 98.50 172 MET A N 1
ATOM 1408 C CA . MET A 1 172 ? -8.801 -0.106 18.847 1.00 98.50 172 MET A CA 1
ATOM 1409 C C . MET A 1 172 ? -7.938 0.498 17.736 1.00 98.50 172 MET A C 1
ATOM 1411 O O . MET A 1 172 ? -8.445 1.078 16.776 1.00 98.50 172 MET A O 1
ATOM 1415 N N . PHE A 1 173 ? -6.621 0.413 17.890 1.00 98.56 173 PHE A N 1
ATOM 1416 C CA . PHE A 1 173 ? -5.656 0.987 16.966 1.00 98.56 173 PHE A CA 1
ATOM 1417 C C . PHE A 1 173 ? -5.297 0.017 15.840 1.00 98.56 173 PHE A C 1
ATOM 1419 O O . PHE A 1 173 ? -4.838 -1.100 16.074 1.00 98.56 173 PHE A O 1
ATOM 1426 N N . ILE A 1 174 ? -5.456 0.482 14.604 1.00 98.19 174 ILE A N 1
ATOM 1427 C CA . ILE A 1 174 ? -5.169 -0.263 13.385 1.00 98.19 174 ILE A CA 1
ATOM 1428 C C . ILE A 1 174 ? -4.282 0.601 12.489 1.00 98.19 174 ILE A C 1
ATOM 1430 O O . ILE A 1 174 ? -4.611 1.748 12.185 1.00 98.19 174 ILE A O 1
ATOM 1434 N N . SER A 1 175 ? -3.159 0.062 12.020 1.00 96.88 175 SER A N 1
ATOM 1435 C CA . SER A 1 175 ? -2.339 0.731 11.007 1.00 96.88 175 SER A CA 1
ATOM 1436 C C . SER A 1 175 ? -2.639 0.207 9.608 1.00 96.88 175 SER A C 1
ATOM 1438 O O . SER A 1 175 ? -3.072 -0.927 9.415 1.00 96.88 175 SER A O 1
ATOM 1440 N N . TYR A 1 176 ? -2.449 1.033 8.583 1.00 96.25 176 TYR A N 1
ATOM 1441 C CA . TYR A 1 176 ? -2.520 0.536 7.218 1.00 96.25 176 TYR A CA 1
ATOM 1442 C C . TYR A 1 176 ? -1.314 -0.364 6.908 1.00 96.25 176 TYR A C 1
ATOM 1444 O O . TYR A 1 176 ? -0.194 -0.141 7.372 1.00 96.25 176 TYR A O 1
ATOM 1452 N N . VAL A 1 177 ? -1.536 -1.372 6.066 1.00 94.94 177 VAL A N 1
ATOM 1453 C CA . VAL A 1 177 ? -0.691 -2.573 5.951 1.00 94.94 177 VAL A CA 1
ATOM 1454 C C . VAL A 1 177 ? 0.771 -2.321 5.540 1.00 94.94 177 VAL A C 1
ATOM 1456 O O . VAL A 1 177 ? 1.612 -3.200 5.711 1.00 94.94 177 VAL A O 1
ATOM 1459 N N . THR A 1 178 ? 1.098 -1.151 4.976 1.00 93.81 178 THR A N 1
ATOM 1460 C CA . THR A 1 178 ? 2.460 -0.786 4.531 1.00 93.81 178 THR A CA 1
ATOM 1461 C C . THR A 1 178 ? 3.195 0.182 5.463 1.00 93.81 178 THR A C 1
ATOM 1463 O O . THR A 1 178 ? 4.300 0.625 5.131 1.00 93.81 178 THR A O 1
ATOM 1466 N N . PHE A 1 179 ? 2.602 0.567 6.597 1.00 95.19 179 PHE A N 1
ATOM 1467 C CA . PHE A 1 179 ? 3.298 1.365 7.607 1.00 95.19 179 PHE A CA 1
ATOM 1468 C C . PHE A 1 179 ? 4.431 0.566 8.253 1.00 95.19 179 PHE A C 1
ATOM 1470 O O . PHE A 1 179 ? 4.349 -0.652 8.399 1.00 95.19 179 PHE A O 1
ATOM 1477 N N . LEU A 1 180 ? 5.501 1.258 8.653 1.00 94.94 180 LEU A N 1
ATOM 1478 C CA . LEU A 1 180 ? 6.602 0.644 9.387 1.00 94.94 180 LEU A CA 1
ATOM 1479 C C . LEU A 1 180 ? 6.163 0.266 10.805 1.00 94.94 180 LEU A C 1
ATOM 1481 O O . LEU A 1 180 ? 5.379 0.973 11.437 1.00 94.94 180 LEU A O 1
ATOM 1485 N N . LYS A 1 181 ? 6.736 -0.816 11.348 1.00 93.44 181 LYS A N 1
ATOM 1486 C CA . LYS A 1 181 ? 6.387 -1.291 12.699 1.00 93.44 181 LYS A CA 1
ATOM 1487 C C . LYS A 1 181 ? 6.657 -0.225 13.766 1.00 93.44 181 LYS A C 1
ATOM 1489 O O . LYS A 1 181 ? 5.817 -0.004 14.631 1.00 93.44 181 LYS A O 1
ATOM 1494 N N . LYS A 1 182 ? 7.772 0.507 13.626 1.00 94.44 182 LYS A N 1
ATOM 1495 C CA . LYS A 1 182 ? 8.140 1.630 14.502 1.00 94.44 182 LYS A CA 1
ATOM 1496 C C . LYS A 1 182 ? 7.054 2.713 14.583 1.00 94.44 182 LYS A C 1
ATOM 1498 O O . LYS A 1 182 ? 6.842 3.263 15.651 1.00 94.44 182 LYS A O 1
ATOM 1503 N N . HIS A 1 183 ? 6.319 2.963 13.496 1.00 96.19 183 HIS A N 1
ATOM 1504 C CA . HIS A 1 183 ? 5.221 3.935 13.484 1.00 96.19 183 HIS A CA 1
ATOM 1505 C C . HIS A 1 183 ? 4.021 3.450 14.288 1.00 96.19 183 HIS A C 1
ATOM 1507 O O . HIS A 1 183 ? 3.451 4.211 15.060 1.00 96.19 183 HIS A O 1
ATOM 1513 N N . SER A 1 184 ? 3.663 2.173 14.130 1.00 96.81 184 SER A N 1
ATOM 1514 C CA . SER A 1 184 ? 2.553 1.584 14.885 1.00 96.81 184 SER A CA 1
ATOM 1515 C C . SER A 1 184 ? 2.859 1.594 16.386 1.00 96.81 184 SER A C 1
ATOM 1517 O O . SER A 1 184 ? 2.029 2.039 17.168 1.00 96.81 184 SER A O 1
ATOM 1519 N N . ILE A 1 185 ? 4.083 1.211 16.771 1.00 97.31 185 ILE A N 1
ATOM 1520 C CA . ILE A 1 185 ? 4.551 1.265 18.165 1.00 97.31 185 ILE A CA 1
ATOM 1521 C C . ILE A 1 185 ? 4.509 2.702 18.696 1.00 97.31 185 ILE A C 1
ATOM 1523 O O . ILE A 1 185 ? 3.880 2.952 19.713 1.00 97.31 185 ILE A O 1
ATOM 1527 N N . GLN A 1 186 ? 5.083 3.666 17.970 1.00 97.81 186 GLN A N 1
ATOM 1528 C CA . GLN A 1 186 ? 5.112 5.071 18.389 1.00 97.81 186 GLN A CA 1
ATOM 1529 C C . GLN A 1 186 ? 3.713 5.653 18.653 1.00 97.81 186 GLN A C 1
ATOM 1531 O O . GLN A 1 186 ? 3.522 6.408 19.609 1.00 97.81 186 GLN A O 1
ATOM 1536 N N . VAL A 1 187 ? 2.740 5.351 17.789 1.00 98.44 187 VAL A N 1
ATOM 1537 C CA . VAL A 1 187 ? 1.357 5.815 17.966 1.00 98.44 187 VAL A CA 1
ATOM 1538 C C . VAL A 1 187 ? 0.701 5.103 19.146 1.00 98.44 187 VAL A C 1
ATOM 1540 O O . VAL A 1 187 ? 0.054 5.753 19.964 1.00 98.44 187 VAL A O 1
ATOM 1543 N N . PHE A 1 188 ? 0.888 3.790 19.269 1.00 98.38 188 PHE A N 1
ATOM 1544 C CA . PHE A 1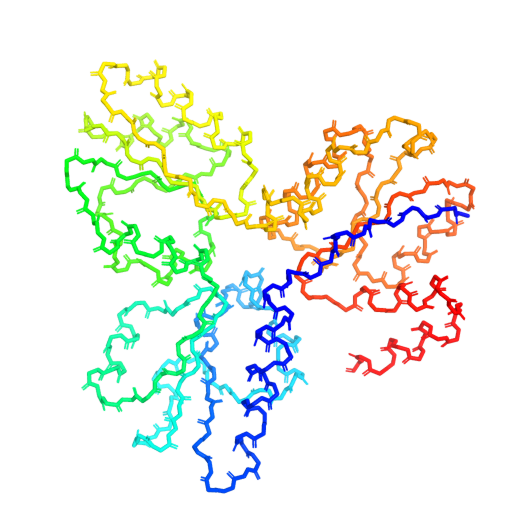 188 ? 0.271 3.011 20.338 1.00 98.38 188 PHE A CA 1
ATOM 1545 C C . PHE A 1 188 ? 0.837 3.352 21.725 1.00 98.38 188 PHE A C 1
ATOM 1547 O O . PHE A 1 188 ? 0.080 3.485 22.683 1.00 98.38 188 PHE A O 1
ATOM 1554 N N . ASP A 1 189 ? 2.142 3.601 21.829 1.00 98.56 189 ASP A N 1
ATOM 1555 C CA . ASP A 1 189 ? 2.781 4.080 23.058 1.00 98.56 189 ASP A CA 1
ATOM 1556 C C . ASP A 1 189 ? 2.221 5.443 23.482 1.00 98.56 189 ASP A C 1
ATOM 1558 O O . ASP A 1 189 ? 1.974 5.681 24.666 1.00 98.56 189 ASP A O 1
ATOM 1562 N N . PHE A 1 190 ? 1.970 6.336 22.517 1.00 98.69 190 PHE A N 1
ATOM 1563 C CA . PHE A 1 190 ? 1.302 7.606 22.791 1.00 98.69 190 PHE A CA 1
ATOM 1564 C C . PHE A 1 190 ? -0.125 7.393 23.306 1.00 98.69 190 PHE A C 1
ATOM 1566 O O . PHE A 1 190 ? -0.484 7.995 24.313 1.00 98.69 190 PHE A O 1
ATOM 1573 N N . ILE A 1 191 ? -0.909 6.509 22.678 1.00 98.56 191 ILE A N 1
ATOM 1574 C CA . ILE A 1 191 ? -2.265 6.166 23.136 1.00 98.56 191 ILE A CA 1
ATOM 1575 C C . ILE A 1 191 ? -2.234 5.692 24.597 1.00 98.56 191 ILE A C 1
ATOM 1577 O O . ILE A 1 191 ? -2.924 6.267 25.436 1.00 98.56 191 ILE A O 1
ATOM 1581 N N . ASN A 1 192 ? -1.380 4.717 24.926 1.00 98.50 192 ASN A N 1
ATOM 1582 C CA . ASN A 1 192 ? -1.282 4.157 26.279 1.00 98.50 192 ASN A CA 1
ATOM 1583 C C . ASN A 1 192 ? -0.823 5.178 27.324 1.00 98.50 192 ASN A C 1
ATOM 1585 O O . ASN A 1 192 ? -1.303 5.169 28.457 1.00 98.50 192 ASN A O 1
ATOM 1589 N N . LYS A 1 193 ? 0.102 6.069 26.953 1.00 98.38 193 LYS A N 1
ATOM 1590 C CA . LYS A 1 193 ? 0.593 7.120 27.848 1.00 98.38 193 LYS A CA 1
ATOM 1591 C C . LYS A 1 193 ? -0.451 8.211 28.086 1.00 98.38 193 LYS A C 1
ATOM 1593 O O . LYS A 1 193 ? -0.548 8.724 29.197 1.00 98.38 193 LYS A O 1
ATOM 1598 N N . THR A 1 194 ? -1.181 8.604 27.046 1.00 98.19 194 THR A N 1
ATOM 1599 C CA . THR A 1 194 ? -2.097 9.750 27.082 1.00 98.19 194 THR A CA 1
ATOM 1600 C C . THR A 1 194 ? -3.481 9.383 27.611 1.00 98.19 194 THR A C 1
ATOM 1602 O O . THR A 1 194 ? -4.121 10.216 28.249 1.00 98.19 194 THR A O 1
ATOM 1605 N N . PHE A 1 195 ? -3.929 8.143 27.413 1.00 97.25 195 PHE A N 1
ATOM 1606 C CA . PHE A 1 195 ? -5.230 7.654 27.873 1.00 97.25 195 PHE A CA 1
ATOM 1607 C C . PHE A 1 195 ? -5.075 6.441 28.816 1.00 97.25 195 PHE A C 1
ATOM 1609 O O . PHE A 1 195 ? -5.585 5.361 28.524 1.00 97.25 195 PHE A O 1
ATOM 1616 N N . PRO A 1 196 ? -4.370 6.579 29.955 1.00 96.81 196 PRO A N 1
ATOM 1617 C CA . PRO A 1 196 ? -4.071 5.451 30.834 1.00 96.81 196 PRO A CA 1
ATOM 1618 C C . PRO A 1 196 ? -5.336 4.844 31.467 1.00 96.81 196 PRO A C 1
ATOM 1620 O O . PRO A 1 196 ? -6.376 5.493 31.579 1.00 96.81 196 PRO A O 1
ATOM 1623 N N . GLY A 1 197 ? -5.230 3.595 31.933 1.00 94.38 197 GLY A N 1
ATOM 1624 C CA . GLY A 1 197 ? -6.302 2.913 32.674 1.00 94.38 197 GLY A CA 1
ATOM 1625 C C . GLY A 1 197 ? -7.403 2.291 31.808 1.00 94.38 197 GLY A C 1
ATOM 1626 O O . GLY A 1 197 ? -8.434 1.885 32.337 1.00 94.38 197 GLY A O 1
ATOM 1627 N N . LYS A 1 198 ? -7.196 2.203 30.490 1.00 94.94 198 LYS A N 1
ATOM 1628 C CA . LYS A 1 198 ? -8.118 1.583 29.529 1.00 94.94 198 LYS A CA 1
ATOM 1629 C C . LYS A 1 198 ? -7.454 0.393 28.838 1.00 94.94 198 LYS A C 1
ATOM 1631 O O . LYS A 1 198 ? -6.251 0.416 28.591 1.00 94.94 198 LYS A O 1
ATOM 1636 N N . ASP A 1 199 ? -8.244 -0.617 28.478 1.00 96.88 199 ASP A N 1
ATOM 1637 C CA . ASP A 1 199 ? -7.773 -1.791 27.727 1.00 96.88 199 ASP A CA 1
ATOM 1638 C C . ASP A 1 199 ? -7.630 -1.467 26.233 1.00 96.88 199 ASP A C 1
ATOM 1640 O O . ASP A 1 199 ? -8.459 -1.853 25.414 1.00 96.88 199 ASP A O 1
ATOM 1644 N N . HIS A 1 200 ? -6.625 -0.671 25.875 1.00 98.25 200 HIS A N 1
ATOM 1645 C CA . HIS A 1 200 ? -6.322 -0.341 24.485 1.00 98.25 200 HIS A CA 1
ATOM 1646 C C . HIS A 1 200 ? -5.769 -1.543 23.725 1.00 98.25 200 HIS A C 1
ATOM 1648 O O . HIS A 1 200 ? -4.939 -2.293 24.235 1.00 98.25 200 HIS A O 1
ATOM 1654 N N . LYS A 1 201 ? -6.180 -1.695 22.465 1.00 98.25 201 LYS A N 1
ATOM 1655 C CA . LYS A 1 201 ? -5.757 -2.810 21.612 1.00 98.25 201 LYS A CA 1
ATOM 1656 C C . LYS A 1 201 ? -5.096 -2.301 20.346 1.00 98.25 201 LYS A C 1
ATOM 1658 O O . LYS A 1 201 ? -5.562 -1.342 19.742 1.00 98.25 201 LYS A O 1
ATOM 1663 N N . MET A 1 202 ? -4.017 -2.963 19.940 1.00 97.69 202 MET A N 1
ATOM 1664 C CA . MET A 1 202 ? -3.378 -2.761 18.642 1.00 97.69 202 MET A CA 1
ATOM 1665 C C . MET A 1 202 ? -3.602 -4.000 17.781 1.00 97.69 202 MET A C 1
ATOM 1667 O O . MET A 1 202 ? -3.242 -5.108 18.179 1.00 97.69 202 MET A O 1
ATOM 1671 N N . VAL A 1 203 ? -4.158 -3.810 16.588 1.00 95.38 203 VAL A N 1
ATOM 1672 C CA . VAL A 1 203 ? -4.347 -4.876 15.602 1.00 95.38 203 VAL A CA 1
ATOM 1673 C C . VAL A 1 203 ? -3.178 -4.867 14.625 1.00 95.38 203 VAL A C 1
ATOM 1675 O O . VAL A 1 203 ? -2.954 -3.887 13.915 1.00 95.38 203 VAL A O 1
ATOM 1678 N N . ASP A 1 204 ? -2.442 -5.978 14.555 1.00 88.12 204 ASP A N 1
ATOM 1679 C CA . ASP A 1 204 ? -1.374 -6.137 13.569 1.00 88.12 204 ASP A CA 1
ATOM 1680 C C . ASP A 1 204 ? -1.934 -6.536 12.193 1.00 88.12 204 ASP A C 1
ATOM 1682 O O . ASP A 1 204 ? -2.434 -7.647 11.951 1.00 88.12 204 ASP A O 1
ATOM 1686 N N . THR A 1 205 ? -1.839 -5.589 11.273 1.00 91.50 205 THR A N 1
ATOM 1687 C CA . THR A 1 205 ? -2.288 -5.667 9.880 1.00 91.50 205 THR A CA 1
ATOM 1688 C C . THR A 1 205 ? -1.123 -5.552 8.896 1.00 91.50 205 THR A C 1
ATOM 1690 O O . THR A 1 205 ? -1.355 -5.513 7.684 1.00 91.50 205 THR A O 1
ATOM 1693 N N . GLN A 1 206 ? 0.128 -5.498 9.372 1.00 92.50 206 GLN A N 1
ATOM 1694 C CA . GLN A 1 206 ? 1.283 -5.297 8.501 1.00 92.50 206 GLN A CA 1
ATOM 1695 C C . GLN A 1 206 ? 1.389 -6.417 7.464 1.00 92.50 206 GLN A C 1
ATOM 1697 O O . GLN A 1 206 ? 1.249 -7.605 7.761 1.00 92.50 206 GLN A O 1
ATOM 1702 N N . CYS A 1 207 ? 1.638 -6.043 6.209 1.00 93.44 207 CYS A N 1
ATOM 1703 C CA . CYS A 1 207 ? 1.747 -7.023 5.141 1.00 93.44 207 CYS A CA 1
ATOM 1704 C C . CYS A 1 207 ? 3.132 -7.670 5.093 1.00 93.44 207 CYS A C 1
ATOM 1706 O O . CYS A 1 207 ? 4.137 -7.109 5.537 1.00 93.44 207 CYS A O 1
ATOM 1708 N N . MET A 1 208 ? 3.204 -8.833 4.441 1.00 89.94 208 MET A N 1
ATOM 1709 C CA . MET A 1 208 ? 4.466 -9.554 4.237 1.00 89.94 208 MET A CA 1
ATOM 1710 C C . MET A 1 208 ? 5.547 -8.723 3.533 1.00 89.94 208 MET A C 1
ATOM 1712 O O . MET A 1 208 ? 6.729 -8.982 3.725 1.00 89.94 208 MET A O 1
ATOM 1716 N N . TRP A 1 209 ? 5.157 -7.741 2.715 1.00 91.19 209 TRP A N 1
ATOM 1717 C CA . TRP A 1 209 ? 6.112 -6.862 2.047 1.00 91.19 209 TRP A CA 1
ATOM 1718 C C . TRP A 1 209 ? 6.704 -5.817 3.001 1.00 91.19 209 TRP A C 1
ATOM 1720 O O . TRP A 1 209 ? 7.830 -5.399 2.794 1.00 91.19 209 TRP A O 1
ATOM 1730 N N . ALA A 1 210 ? 5.978 -5.404 4.044 1.00 90.62 210 ALA A N 1
ATOM 1731 C CA . ALA A 1 210 ? 6.461 -4.418 5.008 1.00 90.62 210 ALA A CA 1
ATOM 1732 C C . ALA A 1 210 ? 7.235 -5.061 6.171 1.00 90.62 210 ALA A C 1
ATOM 1734 O O . ALA A 1 210 ? 8.197 -4.470 6.655 1.00 90.62 210 ALA A O 1
ATOM 1735 N N . ALA A 1 211 ? 6.841 -6.263 6.607 1.00 88.19 211 ALA A N 1
ATOM 1736 C CA . ALA A 1 211 ? 7.356 -6.878 7.838 1.00 88.19 211 ALA A CA 1
ATOM 1737 C C . ALA A 1 211 ? 7.682 -8.384 7.734 1.00 88.19 211 ALA A C 1
ATOM 1739 O O . ALA A 1 211 ? 7.995 -9.013 8.741 1.00 88.19 211 ALA A O 1
ATOM 1740 N N . GLY A 1 212 ? 7.590 -8.997 6.549 1.00 85.75 212 GLY A N 1
ATOM 1741 C CA . GLY A 1 212 ? 7.930 -10.413 6.371 1.00 85.75 212 GLY A CA 1
ATOM 1742 C C . GLY A 1 212 ? 9.436 -10.662 6.240 1.00 85.75 212 GLY A C 1
ATOM 1743 O O . GLY A 1 212 ? 10.189 -9.768 5.884 1.00 85.75 212 GLY A O 1
ATOM 1744 N N . ARG A 1 213 ? 9.875 -11.914 6.414 1.00 85.19 213 ARG A N 1
ATOM 1745 C CA . ARG A 1 213 ? 11.291 -12.327 6.257 1.00 85.19 213 ARG A CA 1
ATOM 1746 C C . ARG A 1 213 ? 11.894 -12.026 4.876 1.00 85.19 213 ARG A C 1
ATOM 1748 O O . ARG A 1 213 ? 13.100 -11.928 4.726 1.00 85.19 213 ARG A O 1
ATOM 1755 N N . LEU A 1 214 ? 11.049 -11.943 3.850 1.00 86.94 214 LEU A N 1
ATOM 1756 C CA . LEU A 1 214 ? 11.442 -11.630 2.470 1.00 86.94 214 LEU A CA 1
ATOM 1757 C C . LEU A 1 214 ? 10.999 -10.210 2.097 1.00 86.94 214 LEU A C 1
ATOM 1759 O O . LEU A 1 214 ? 10.614 -9.954 0.958 1.00 86.94 214 LEU A O 1
ATOM 1763 N N . SER A 1 215 ? 10.949 -9.326 3.091 1.00 92.00 215 SER A N 1
ATOM 1764 C CA . SER A 1 215 ? 10.664 -7.907 2.934 1.00 92.00 215 SER A CA 1
ATOM 1765 C C . SER A 1 215 ? 11.952 -7.169 2.577 1.00 92.00 215 SER A C 1
ATOM 1767 O O . SER A 1 215 ? 12.961 -7.382 3.249 1.00 92.00 215 SER A O 1
ATOM 1769 N N . PRO A 1 216 ? 11.932 -6.235 1.612 1.00 93.00 216 PRO A N 1
ATOM 1770 C CA . PRO A 1 216 ? 13.067 -5.341 1.409 1.00 93.00 216 PRO A CA 1
ATOM 1771 C C . PRO A 1 216 ? 13.307 -4.413 2.604 1.00 93.00 216 PRO A C 1
ATOM 1773 O O . PRO A 1 216 ? 14.437 -4.008 2.839 1.00 93.00 216 PRO A O 1
ATOM 1776 N N . ILE A 1 217 ? 12.271 -4.096 3.389 1.00 94.75 217 ILE A N 1
ATOM 1777 C CA . ILE A 1 217 ? 12.418 -3.318 4.627 1.00 94.75 217 ILE A CA 1
ATOM 1778 C C . ILE A 1 217 ? 13.255 -4.100 5.640 1.00 94.75 217 ILE A C 1
ATOM 1780 O O . ILE A 1 217 ? 14.139 -3.533 6.276 1.00 94.75 217 ILE A O 1
ATOM 1784 N N . ASP A 1 218 ? 12.977 -5.397 5.787 1.00 94.00 218 ASP A N 1
ATOM 1785 C CA . ASP A 1 218 ? 13.737 -6.272 6.681 1.00 94.00 218 ASP A CA 1
ATOM 1786 C C . ASP A 1 218 ? 15.162 -6.492 6.158 1.00 94.00 218 ASP A C 1
ATOM 1788 O O . ASP A 1 218 ? 16.120 -6.346 6.912 1.00 94.00 218 ASP A O 1
ATOM 1792 N N . GLU A 1 219 ? 15.315 -6.729 4.852 1.00 95.06 219 GLU A N 1
ATOM 1793 C CA . GLU A 1 219 ? 16.625 -6.879 4.217 1.00 95.06 219 GLU A CA 1
ATOM 1794 C C . GLU A 1 219 ? 17.506 -5.650 4.454 1.00 95.06 219 GLU A C 1
ATOM 1796 O O . GLU A 1 219 ? 18.592 -5.803 5.002 1.00 95.06 219 GLU A O 1
ATOM 1801 N N . ILE A 1 220 ? 17.021 -4.439 4.143 1.00 95.38 220 ILE A N 1
ATOM 1802 C CA . ILE A 1 220 ? 17.771 -3.188 4.344 1.00 95.38 220 ILE A CA 1
ATOM 1803 C C . ILE A 1 220 ? 18.151 -3.017 5.818 1.00 95.38 220 ILE A C 1
ATOM 1805 O O . ILE A 1 220 ? 19.302 -2.708 6.119 1.00 95.38 220 ILE A O 1
ATOM 1809 N N . ARG A 1 221 ? 17.218 -3.251 6.753 1.00 94.12 221 ARG A N 1
ATOM 1810 C CA . ARG A 1 221 ? 17.476 -3.134 8.202 1.00 94.12 221 ARG A CA 1
ATOM 1811 C C . ARG A 1 221 ? 18.542 -4.097 8.701 1.00 94.12 221 ARG A C 1
ATOM 1813 O O . ARG A 1 221 ? 19.304 -3.730 9.593 1.00 94.12 221 ARG A O 1
ATOM 1820 N N . ASN A 1 222 ? 18.609 -5.286 8.121 1.00 94.19 222 ASN A N 1
ATOM 1821 C CA . ASN A 1 222 ? 19.545 -6.327 8.523 1.00 94.19 222 ASN A CA 1
ATOM 1822 C C . ASN A 1 222 ? 20.836 -6.333 7.685 1.00 94.19 222 ASN A C 1
ATOM 1824 O O . ASN A 1 222 ? 21.712 -7.157 7.941 1.00 94.19 222 ASN A O 1
ATOM 1828 N N . MET A 1 223 ? 21.003 -5.411 6.725 1.00 94.38 223 MET A N 1
ATOM 1829 C CA . MET A 1 223 ? 22.282 -5.227 6.030 1.00 94.38 223 MET A CA 1
ATOM 1830 C C . MET A 1 223 ? 23.381 -4.865 7.034 1.00 94.38 223 MET A C 1
ATOM 1832 O O . MET A 1 223 ? 23.208 -3.941 7.842 1.00 94.38 223 MET A O 1
ATOM 1836 N N . SER A 1 224 ? 24.503 -5.586 6.955 1.00 93.62 224 SER A N 1
ATOM 1837 C CA . SER A 1 224 ? 25.683 -5.338 7.780 1.00 93.62 224 SER A CA 1
ATOM 1838 C C . SER A 1 224 ? 26.401 -4.056 7.363 1.00 93.62 224 SER A C 1
ATOM 1840 O O . SER A 1 224 ? 26.359 -3.642 6.199 1.00 93.62 224 SER A O 1
ATOM 1842 N N . GLU A 1 225 ? 27.098 -3.448 8.320 1.00 91.31 225 GLU A N 1
ATOM 1843 C CA . GLU A 1 225 ? 27.916 -2.255 8.083 1.00 91.31 225 GLU A CA 1
ATOM 1844 C C . GLU A 1 225 ? 29.014 -2.517 7.045 1.00 91.31 225 GLU A C 1
ATOM 1846 O O . GLU A 1 225 ? 29.294 -1.648 6.228 1.00 91.31 225 GLU A O 1
ATOM 1851 N N . ASP A 1 226 ? 29.557 -3.737 6.985 1.00 92.75 226 ASP A N 1
ATOM 1852 C CA . ASP A 1 226 ? 30.566 -4.119 5.991 1.00 92.75 226 ASP A CA 1
ATOM 1853 C C . ASP A 1 226 ? 30.048 -4.047 4.547 1.00 92.75 226 ASP A C 1
ATOM 1855 O O . ASP A 1 226 ? 30.764 -3.597 3.651 1.00 92.75 226 ASP A O 1
ATOM 1859 N N . ILE A 1 227 ? 28.797 -4.457 4.295 1.00 91.81 227 ILE A N 1
ATOM 1860 C CA . ILE A 1 227 ? 28.196 -4.359 2.953 1.00 91.81 227 ILE A CA 1
ATOM 1861 C C . ILE A 1 227 ? 28.011 -2.887 2.577 1.00 91.81 227 ILE A C 1
ATOM 1863 O O . ILE A 1 227 ? 28.307 -2.488 1.443 1.00 91.81 227 ILE A O 1
ATOM 1867 N N . LEU A 1 228 ? 27.538 -2.095 3.542 1.00 94.12 228 LEU A N 1
ATOM 1868 C CA . LEU A 1 228 ? 27.261 -0.668 3.397 1.00 94.12 228 LEU A CA 1
ATOM 1869 C C . LEU A 1 228 ? 28.509 0.213 3.513 1.00 94.12 228 LEU A C 1
ATOM 1871 O O . LEU A 1 228 ? 28.417 1.425 3.321 1.00 94.12 228 LEU A O 1
ATOM 1875 N N . LYS A 1 229 ? 29.683 -0.371 3.764 1.00 92.25 229 LYS A N 1
ATOM 1876 C CA . LYS A 1 229 ? 30.946 0.357 3.796 1.00 92.25 229 LYS A CA 1
ATOM 1877 C C . LYS A 1 229 ? 31.144 1.093 2.472 1.00 92.25 229 LYS A C 1
ATOM 1879 O O . LYS A 1 229 ? 31.014 0.499 1.399 1.00 92.25 229 LYS A O 1
ATOM 1884 N N . GLU A 1 230 ? 31.438 2.389 2.577 1.00 92.94 230 GLU A N 1
ATOM 1885 C CA . GLU A 1 230 ? 31.614 3.317 1.446 1.00 92.94 230 GLU A CA 1
ATOM 1886 C C . GLU A 1 230 ? 30.351 3.535 0.588 1.00 92.94 230 GLU A C 1
ATOM 1888 O O . GLU A 1 230 ? 30.419 4.160 -0.469 1.00 92.94 230 GLU A O 1
ATOM 1893 N N . VAL A 1 231 ? 29.179 3.075 1.041 1.00 97.19 231 VAL A N 1
ATOM 1894 C CA . VAL A 1 231 ? 27.895 3.402 0.415 1.00 97.19 231 VAL A CA 1
ATOM 1895 C C . VAL A 1 231 ? 27.363 4.679 1.046 1.00 97.19 231 VAL A C 1
ATOM 1897 O O . VAL A 1 231 ? 26.956 4.687 2.202 1.00 97.19 231 VAL A O 1
ATOM 1900 N N . ARG A 1 232 ? 27.335 5.767 0.275 1.00 96.75 232 ARG A N 1
ATOM 1901 C CA . ARG A 1 232 ? 26.689 7.023 0.689 1.00 96.75 232 ARG A CA 1
ATOM 1902 C C . ARG A 1 232 ? 25.255 7.138 0.177 1.00 96.75 232 ARG A C 1
ATOM 1904 O O . ARG A 1 232 ? 24.391 7.672 0.866 1.00 96.75 232 ARG A O 1
ATOM 1911 N N . TYR A 1 233 ? 25.017 6.666 -1.044 1.00 97.94 233 TYR A N 1
ATOM 1912 C CA . TYR A 1 233 ? 23.766 6.886 -1.761 1.00 97.94 233 TYR A CA 1
ATOM 1913 C C . TYR A 1 233 ? 22.976 5.594 -1.926 1.00 97.94 233 TYR A C 1
ATOM 1915 O O . TYR A 1 233 ? 23.521 4.550 -2.298 1.00 97.94 233 TYR A O 1
ATOM 1923 N N . ALA A 1 234 ? 21.665 5.707 -1.753 1.00 97.88 234 ALA A N 1
ATOM 1924 C CA . ALA A 1 234 ? 20.708 4.702 -2.165 1.00 97.88 234 ALA A CA 1
ATOM 1925 C C . ALA A 1 234 ? 19.840 5.250 -3.302 1.00 97.88 234 ALA A C 1
ATOM 1927 O O . ALA A 1 234 ? 19.160 6.265 -3.163 1.00 97.88 234 ALA A O 1
ATOM 1928 N N . LEU A 1 235 ? 19.858 4.566 -4.437 1.00 97.44 235 LEU A N 1
ATOM 1929 C CA . LEU A 1 235 ? 19.068 4.891 -5.612 1.00 97.44 235 LEU A CA 1
ATOM 1930 C C . LEU A 1 235 ? 17.729 4.157 -5.526 1.00 97.44 235 LEU A C 1
ATOM 1932 O O . LEU A 1 235 ? 17.654 2.956 -5.790 1.00 97.44 235 LEU A O 1
ATOM 1936 N N . LEU A 1 236 ? 16.674 4.879 -5.153 1.00 95.62 236 LEU A N 1
ATOM 1937 C CA . LEU A 1 236 ? 15.326 4.341 -5.013 1.00 95.62 236 LEU A CA 1
ATOM 1938 C C . LEU A 1 236 ? 14.557 4.499 -6.330 1.00 95.62 236 LEU A C 1
ATOM 1940 O O . LEU A 1 236 ? 14.126 5.593 -6.694 1.00 95.62 236 LEU A O 1
ATOM 1944 N N . ILE A 1 237 ? 14.383 3.398 -7.058 1.00 93.62 237 ILE A N 1
ATOM 1945 C CA . ILE A 1 237 ? 13.640 3.360 -8.318 1.00 93.62 237 ILE A CA 1
ATOM 1946 C C . ILE A 1 237 ? 12.141 3.396 -8.023 1.00 93.62 237 ILE A C 1
ATOM 1948 O O . ILE A 1 237 ? 11.610 2.502 -7.362 1.00 93.62 237 ILE A O 1
ATOM 1952 N N . GLY A 1 238 ? 11.436 4.377 -8.579 1.00 88.38 238 GLY A N 1
ATOM 1953 C CA . GLY A 1 238 ? 9.988 4.507 -8.442 1.00 88.38 238 GLY A CA 1
ATOM 1954 C C . GLY A 1 238 ? 9.393 5.457 -9.474 1.00 88.38 238 GLY A C 1
ATOM 1955 O O . GLY A 1 238 ? 10.104 6.023 -10.297 1.00 88.38 238 GLY A O 1
ATOM 1956 N N . SER A 1 239 ? 8.073 5.638 -9.452 1.00 81.38 239 SER A N 1
ATOM 1957 C CA . SER A 1 239 ? 7.429 6.633 -10.315 1.00 81.38 239 SER A CA 1
ATOM 1958 C C . SER A 1 239 ? 7.781 8.057 -9.850 1.00 81.38 239 SER A C 1
ATOM 1960 O O . SER A 1 239 ? 7.736 8.316 -8.642 1.00 81.38 239 SER A O 1
ATOM 1962 N N . PRO A 1 240 ? 8.096 8.995 -10.767 1.00 75.25 240 PRO A N 1
ATOM 1963 C CA . PRO A 1 240 ? 8.398 10.382 -10.413 1.00 75.25 240 PRO A CA 1
ATOM 1964 C C . PRO A 1 240 ? 7.307 11.012 -9.535 1.00 75.25 240 PRO A C 1
ATOM 1966 O O . PRO A 1 240 ? 6.126 10.943 -9.870 1.00 75.25 240 PRO A O 1
ATOM 1969 N N . GLY A 1 241 ? 7.700 11.623 -8.414 1.00 72.94 241 GLY A N 1
ATOM 1970 C CA . GLY A 1 241 ? 6.781 12.319 -7.503 1.00 72.94 241 GLY A CA 1
ATOM 1971 C C . GLY A 1 241 ? 5.798 11.421 -6.737 1.00 72.94 241 GLY A C 1
ATOM 1972 O O . GLY A 1 241 ? 4.868 11.936 -6.125 1.00 72.94 241 GLY A O 1
ATOM 1973 N N . SER A 1 242 ? 5.968 10.094 -6.766 1.00 74.38 242 SER A N 1
ATOM 1974 C CA . SER A 1 242 ? 5.107 9.172 -6.019 1.00 74.38 242 SER A CA 1
ATOM 1975 C C . SER A 1 242 ? 5.242 9.384 -4.509 1.00 74.38 242 SER A C 1
ATOM 1977 O O . SER A 1 242 ? 6.327 9.238 -3.956 1.00 74.38 242 SER A O 1
ATOM 1979 N N . THR A 1 243 ? 4.119 9.596 -3.827 1.00 75.62 243 THR A N 1
ATOM 1980 C CA . THR A 1 243 ? 4.024 9.682 -2.358 1.00 75.62 243 THR A CA 1
ATOM 1981 C C . THR A 1 243 ? 3.439 8.416 -1.724 1.00 75.62 243 THR A C 1
ATOM 1983 O O . THR A 1 243 ? 3.081 8.406 -0.549 1.00 75.62 243 THR A O 1
ATOM 1986 N N . ASN A 1 244 ? 3.340 7.321 -2.488 1.00 81.56 244 ASN A N 1
ATOM 1987 C CA . ASN A 1 244 ? 2.809 6.052 -1.993 1.00 81.56 244 ASN A CA 1
ATOM 1988 C C . ASN A 1 244 ? 3.504 5.598 -0.702 1.00 81.56 244 ASN A C 1
ATOM 1990 O O . ASN A 1 244 ? 4.736 5.558 -0.624 1.00 81.56 244 ASN A O 1
ATOM 1994 N N . LYS A 1 245 ? 2.713 5.162 0.288 1.00 88.62 245 LYS A N 1
ATOM 1995 C CA . LYS A 1 245 ? 3.235 4.855 1.626 1.00 88.62 245 LYS A CA 1
ATOM 1996 C C . LYS A 1 245 ? 4.328 3.787 1.628 1.00 88.62 245 LYS A C 1
ATOM 1998 O O . LYS A 1 245 ? 5.264 3.891 2.414 1.00 88.62 245 LYS A O 1
ATOM 2003 N N . SER A 1 246 ? 4.254 2.786 0.750 1.00 89.50 246 SER A N 1
ATOM 2004 C CA . SER A 1 246 ? 5.300 1.764 0.625 1.00 89.50 246 SER A CA 1
ATOM 2005 C C . SER A 1 246 ? 6.646 2.348 0.181 1.00 89.50 246 SER A C 1
ATOM 2007 O O . SER A 1 246 ? 7.683 1.954 0.704 1.00 89.50 246 SER A O 1
ATOM 2009 N N . LEU A 1 247 ? 6.638 3.319 -0.739 1.00 89.00 247 LEU A N 1
ATOM 2010 C CA . LEU A 1 247 ? 7.852 4.007 -1.177 1.00 89.00 247 LEU A CA 1
ATOM 2011 C C . LEU A 1 247 ? 8.440 4.842 -0.034 1.00 89.00 247 LEU A C 1
ATOM 2013 O O . LEU A 1 247 ? 9.634 4.758 0.231 1.00 89.00 247 LEU A O 1
ATOM 2017 N N . MET A 1 248 ? 7.585 5.564 0.698 1.00 90.94 248 MET A N 1
ATOM 2018 C CA . MET A 1 248 ? 8.002 6.323 1.881 1.00 90.94 248 MET A CA 1
ATOM 2019 C C . MET A 1 248 ? 8.579 5.424 2.979 1.00 90.94 248 MET A C 1
ATOM 2021 O O . MET A 1 248 ? 9.572 5.774 3.602 1.00 90.94 248 MET A O 1
ATOM 2025 N N . SER A 1 249 ? 8.014 4.231 3.178 1.00 93.88 249 SER A N 1
ATOM 2026 C CA . SER A 1 249 ? 8.557 3.237 4.109 1.00 93.88 249 SER A CA 1
ATOM 2027 C C . SER A 1 249 ? 9.959 2.755 3.702 1.00 93.88 249 SER A C 1
ATOM 2029 O O . SER A 1 249 ? 10.806 2.588 4.580 1.00 93.88 249 SER A O 1
ATOM 2031 N N . LEU A 1 250 ? 10.241 2.565 2.402 1.00 94.62 250 LEU A N 1
ATOM 2032 C CA . LEU A 1 250 ? 11.606 2.276 1.923 1.00 94.62 250 LEU A CA 1
ATOM 2033 C C . LEU A 1 250 ? 12.536 3.460 2.178 1.00 94.62 250 LEU A C 1
ATOM 2035 O O . LEU A 1 250 ? 13.603 3.275 2.748 1.00 94.62 250 LEU A O 1
ATOM 2039 N N . HIS A 1 251 ? 12.110 4.664 1.796 1.00 94.50 251 HIS A N 1
ATOM 2040 C CA . HIS A 1 251 ? 12.879 5.893 1.969 1.00 94.50 251 HIS A CA 1
ATOM 2041 C C . HIS A 1 251 ? 13.303 6.103 3.431 1.00 94.50 251 HIS A C 1
ATOM 2043 O O . HIS A 1 251 ? 14.484 6.264 3.718 1.00 94.50 251 HIS A O 1
ATOM 2049 N N . GLU A 1 252 ? 12.359 6.031 4.371 1.00 95.69 252 GLU A N 1
ATOM 2050 C CA . GLU A 1 252 ? 12.643 6.125 5.809 1.00 95.69 252 GLU A CA 1
ATOM 2051 C C . GLU A 1 252 ? 13.587 5.014 6.287 1.00 95.69 252 GLU A C 1
ATOM 2053 O O . GLU A 1 252 ? 14.508 5.280 7.049 1.00 95.69 252 GLU A O 1
ATOM 2058 N N . THR A 1 253 ? 13.395 3.776 5.821 1.00 96.25 253 THR A N 1
ATOM 2059 C CA . THR A 1 253 ? 14.240 2.637 6.224 1.00 96.25 253 THR A CA 1
ATOM 2060 C C . THR A 1 253 ? 15.683 2.783 5.736 1.00 96.25 253 THR A C 1
ATOM 2062 O O . THR A 1 253 ? 16.615 2.370 6.419 1.00 96.25 253 THR A O 1
ATOM 2065 N N . ILE A 1 254 ? 15.873 3.381 4.562 1.00 96.81 254 ILE A N 1
ATOM 2066 C CA . ILE A 1 254 ? 17.189 3.691 4.005 1.00 96.81 254 ILE A CA 1
ATOM 2067 C C . ILE A 1 254 ? 17.859 4.828 4.793 1.00 96.81 254 ILE A C 1
ATOM 2069 O O . ILE A 1 254 ? 19.041 4.730 5.118 1.00 96.81 254 ILE A O 1
ATOM 2073 N N . ILE A 1 255 ? 17.108 5.877 5.146 1.00 97.12 255 ILE A N 1
ATOM 2074 C CA . ILE A 1 255 ? 17.614 6.979 5.981 1.00 97.12 255 ILE A CA 1
ATOM 2075 C C . ILE A 1 255 ? 18.016 6.482 7.370 1.00 97.12 255 ILE A C 1
ATOM 2077 O O . ILE A 1 255 ? 19.047 6.906 7.883 1.00 97.12 255 ILE A O 1
ATOM 2081 N N . ASP A 1 256 ? 17.264 5.548 7.960 1.00 96.00 256 ASP A N 1
ATOM 2082 C CA . ASP A 1 256 ? 17.623 4.931 9.245 1.00 96.00 256 ASP A CA 1
ATOM 2083 C C . ASP A 1 256 ? 18.992 4.218 9.189 1.00 96.00 256 ASP A C 1
ATOM 2085 O O . ASP A 1 256 ? 19.635 4.034 10.220 1.00 96.00 256 ASP A O 1
ATOM 2089 N N . LYS A 1 257 ? 19.453 3.822 7.992 1.00 95.62 257 LYS A N 1
ATOM 2090 C CA . LYS A 1 257 ? 20.792 3.261 7.744 1.00 95.62 257 LYS A CA 1
ATOM 2091 C C . LYS A 1 257 ? 21.861 4.317 7.444 1.00 95.62 257 LYS A C 1
ATOM 2093 O O . LYS A 1 257 ? 22.989 3.957 7.124 1.00 95.62 257 LYS A O 1
ATOM 2098 N N . GLY A 1 258 ? 21.524 5.601 7.546 1.00 95.88 258 GLY A N 1
ATOM 2099 C CA . GLY A 1 258 ? 22.441 6.718 7.320 1.00 95.88 258 GLY A CA 1
ATOM 2100 C C . GLY A 1 258 ? 22.727 7.017 5.847 1.00 95.88 258 GLY A C 1
ATOM 2101 O O . GLY A 1 258 ? 23.690 7.721 5.554 1.00 95.88 258 GLY A O 1
ATOM 2102 N N . LEU A 1 259 ? 21.921 6.491 4.918 1.00 97.38 259 LEU A N 1
ATOM 2103 C CA . LEU A 1 259 ? 22.125 6.677 3.480 1.00 97.38 259 LEU A CA 1
ATOM 2104 C C . LEU A 1 259 ? 21.305 7.854 2.932 1.00 97.38 259 LEU A C 1
ATOM 2106 O O . LEU A 1 259 ? 20.163 8.088 3.331 1.00 97.38 259 LEU A O 1
ATOM 2110 N N . GLU A 1 260 ? 21.865 8.551 1.945 1.00 97.12 260 GLU A N 1
ATOM 2111 C CA . GLU A 1 260 ? 21.181 9.599 1.186 1.00 97.12 260 GLU A CA 1
ATOM 2112 C C . GLU A 1 260 ? 20.301 8.962 0.096 1.00 97.12 260 GLU A C 1
ATOM 2114 O O . GLU A 1 260 ? 20.800 8.274 -0.800 1.00 97.12 260 GLU A O 1
ATOM 2119 N N . VAL A 1 261 ? 18.981 9.166 0.167 1.00 96.19 261 VAL A N 1
ATOM 2120 C CA . VAL A 1 261 ? 18.031 8.591 -0.799 1.00 96.19 261 VAL A CA 1
ATOM 2121 C C . VAL A 1 261 ? 17.912 9.487 -2.027 1.00 96.19 261 VAL A C 1
ATOM 2123 O O . VAL A 1 261 ? 17.503 10.642 -1.931 1.00 96.19 261 VAL A O 1
ATOM 2126 N N . ILE A 1 262 ? 18.178 8.926 -3.204 1.00 95.44 262 ILE A N 1
ATOM 2127 C CA . ILE A 1 262 ? 17.975 9.582 -4.495 1.00 95.44 262 ILE A CA 1
ATOM 2128 C C . ILE A 1 262 ? 16.863 8.856 -5.246 1.00 95.44 262 ILE A C 1
ATOM 2130 O O . ILE A 1 262 ? 17.004 7.689 -5.615 1.00 95.44 262 ILE A O 1
ATOM 2134 N N . ASN A 1 263 ? 15.753 9.550 -5.498 1.00 93.25 263 ASN A N 1
ATOM 2135 C CA . ASN A 1 263 ? 14.648 8.991 -6.273 1.00 93.25 263 ASN A CA 1
ATOM 2136 C C . ASN A 1 263 ? 15.005 8.958 -7.763 1.00 93.25 263 ASN A C 1
ATOM 2138 O O . ASN A 1 263 ? 15.295 9.990 -8.368 1.00 93.25 263 ASN A O 1
ATOM 2142 N N . ILE A 1 264 ? 14.944 7.771 -8.361 1.00 94.31 264 ILE A N 1
ATOM 2143 C CA . ILE A 1 264 ? 15.241 7.538 -9.773 1.00 94.31 264 ILE A CA 1
ATOM 2144 C C . ILE A 1 264 ? 13.940 7.213 -10.504 1.00 94.31 264 ILE A C 1
ATOM 2146 O O . ILE A 1 264 ? 13.376 6.127 -10.362 1.00 94.31 264 ILE A O 1
ATOM 2150 N N . GLY A 1 265 ? 13.467 8.182 -11.289 1.00 90.81 265 GLY A N 1
ATOM 2151 C CA . GLY A 1 265 ? 12.195 8.120 -12.005 1.00 90.81 265 GLY A CA 1
ATOM 2152 C C . GLY A 1 265 ? 12.285 7.570 -13.427 1.00 90.81 265 GLY A C 1
ATOM 2153 O O . GLY A 1 265 ? 11.262 7.280 -14.049 1.00 90.81 265 GLY A O 1
ATOM 2154 N N . SER A 1 266 ? 13.497 7.447 -13.969 1.00 92.19 266 SER A N 1
ATOM 2155 C CA . SER A 1 266 ? 13.736 7.051 -15.354 1.00 92.19 266 SER A CA 1
ATOM 2156 C C . SER A 1 266 ? 15.159 6.528 -15.575 1.00 92.19 266 SER A C 1
ATOM 2158 O O . SER A 1 266 ? 16.068 6.767 -14.778 1.00 92.19 266 SER A O 1
ATOM 2160 N N . LEU A 1 267 ? 15.383 5.869 -16.721 1.00 93.31 267 LEU A N 1
ATOM 2161 C CA . LEU A 1 267 ? 16.733 5.512 -17.174 1.00 93.31 267 LEU A CA 1
ATOM 2162 C C . LEU A 1 267 ? 17.634 6.750 -17.307 1.00 93.31 267 LEU A C 1
ATOM 2164 O O . LEU A 1 267 ? 18.828 6.672 -17.034 1.00 93.31 267 LEU A O 1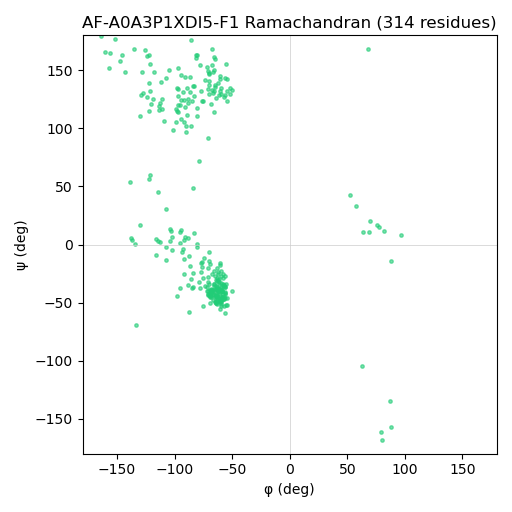
ATOM 2168 N N . ARG A 1 268 ? 17.073 7.893 -17.716 1.00 94.00 268 ARG A N 1
ATOM 2169 C CA . ARG A 1 268 ? 17.833 9.137 -17.861 1.00 94.00 268 ARG A CA 1
ATOM 2170 C C . ARG A 1 268 ? 18.366 9.611 -16.512 1.00 94.00 268 ARG A C 1
ATOM 2172 O O . ARG A 1 268 ? 19.563 9.859 -16.417 1.00 94.00 268 ARG A O 1
ATOM 2179 N N . ASP A 1 269 ? 17.517 9.646 -15.488 1.00 95.12 269 ASP A N 1
ATOM 2180 C CA . ASP A 1 269 ? 17.913 10.056 -14.133 1.00 95.12 269 ASP A CA 1
ATOM 2181 C C . ASP A 1 269 ? 19.041 9.165 -13.604 1.00 95.12 269 ASP A C 1
ATOM 2183 O O . ASP A 1 269 ? 20.041 9.653 -13.077 1.00 95.12 269 ASP A O 1
ATOM 2187 N N . PHE A 1 270 ? 18.926 7.851 -13.830 1.00 95.81 270 PHE A N 1
ATOM 2188 C CA . PHE A 1 270 ? 19.956 6.885 -13.460 1.00 95.81 270 PHE A CA 1
ATOM 2189 C C . PHE A 1 270 ? 21.295 7.147 -14.168 1.00 95.81 270 PHE A C 1
ATOM 2191 O O . PHE A 1 270 ? 22.355 7.160 -13.538 1.00 95.81 270 PHE A O 1
ATOM 2198 N N . LEU A 1 271 ? 21.265 7.358 -15.488 1.00 95.44 271 LEU A N 1
ATOM 2199 C CA . LEU A 1 271 ? 22.469 7.619 -16.279 1.00 95.44 271 LEU A CA 1
ATOM 2200 C C . LEU A 1 271 ? 23.117 8.957 -15.907 1.00 95.44 271 LEU A C 1
ATOM 2202 O O . LEU A 1 271 ? 24.344 9.038 -15.837 1.00 95.44 271 LEU A O 1
ATOM 2206 N N . ASP A 1 272 ? 22.316 9.987 -15.641 1.00 96.19 272 ASP A N 1
ATOM 2207 C CA . ASP A 1 272 ? 22.799 11.302 -15.227 1.00 96.19 272 ASP A CA 1
ATOM 2208 C C . ASP A 1 272 ? 23.431 11.252 -13.830 1.00 96.19 272 ASP A C 1
ATOM 2210 O O . ASP A 1 272 ? 24.519 11.805 -13.639 1.00 96.19 272 ASP A O 1
ATOM 2214 N N . PHE A 1 273 ? 22.840 10.508 -12.887 1.00 96.62 273 PHE A N 1
ATOM 2215 C CA . PHE A 1 273 ? 23.465 10.227 -11.594 1.00 96.62 273 PHE A CA 1
ATOM 2216 C C . PHE A 1 273 ? 24.805 9.500 -11.780 1.00 96.62 273 PHE A C 1
ATOM 2218 O O . PHE A 1 273 ? 25.850 9.979 -11.337 1.00 96.62 273 PHE A O 1
ATOM 2225 N N . ARG A 1 274 ? 24.821 8.389 -12.528 1.00 95.50 274 ARG A N 1
ATOM 2226 C CA . ARG A 1 274 ? 26.037 7.592 -12.771 1.00 95.50 274 ARG A CA 1
ATOM 2227 C C . ARG A 1 274 ? 27.166 8.405 -13.411 1.00 95.50 274 ARG A C 1
ATOM 2229 O O . ARG A 1 274 ? 28.337 8.162 -13.118 1.00 95.50 274 ARG A O 1
ATOM 2236 N N . ARG A 1 275 ? 26.846 9.354 -14.298 1.00 95.06 275 ARG A N 1
ATOM 2237 C CA . ARG A 1 275 ? 27.834 10.247 -14.932 1.00 95.06 275 ARG A CA 1
ATOM 2238 C C . ARG A 1 275 ? 28.515 11.173 -13.926 1.00 95.06 275 ARG A C 1
ATOM 2240 O O . ARG A 1 275 ? 29.715 11.396 -14.069 1.00 95.06 275 ARG A O 1
ATOM 2247 N N . LYS A 1 276 ? 27.770 11.682 -12.941 1.00 96.00 276 LYS A N 1
ATOM 2248 C CA . LYS A 1 276 ? 28.278 12.556 -11.869 1.00 96.00 276 LYS A CA 1
ATOM 2249 C C . LYS A 1 276 ? 29.010 11.765 -10.778 1.00 96.00 276 LYS A C 1
ATOM 2251 O O . LYS A 1 276 ? 30.007 12.235 -10.248 1.00 96.00 276 LYS A O 1
ATOM 2256 N N . HIS A 1 277 ? 28.580 10.530 -10.529 1.00 95.50 277 HIS A N 1
ATOM 2257 C CA . HIS A 1 277 ? 29.019 9.685 -9.414 1.00 95.50 277 HIS A CA 1
ATOM 2258 C C . HIS A 1 277 ? 29.780 8.429 -9.885 1.00 95.50 277 HIS A C 1
ATOM 2260 O O . HIS A 1 277 ? 29.544 7.310 -9.433 1.00 95.50 277 HIS A O 1
ATOM 2266 N N . LYS A 1 278 ? 30.716 8.583 -10.836 1.00 90.25 278 LYS A N 1
ATOM 2267 C CA . LYS A 1 278 ? 31.373 7.443 -11.516 1.00 90.25 278 LYS A CA 1
ATOM 2268 C C . LYS A 1 278 ? 32.135 6.495 -10.590 1.00 90.25 278 LYS A C 1
ATOM 2270 O O . LYS A 1 278 ? 32.286 5.333 -10.963 1.00 90.25 278 LYS A O 1
ATOM 2275 N N . LYS A 1 279 ? 32.637 6.965 -9.448 1.00 92.38 279 LYS A N 1
ATOM 2276 C CA . LYS A 1 279 ? 33.440 6.169 -8.503 1.00 92.38 279 LYS A CA 1
ATOM 2277 C C . LYS A 1 279 ? 32.657 5.703 -7.273 1.00 92.38 279 LYS A C 1
ATOM 2279 O O . LYS A 1 279 ? 33.200 4.934 -6.499 1.00 92.38 279 LYS A O 1
ATOM 2284 N N . GLU A 1 280 ? 31.404 6.129 -7.124 1.00 94.38 280 GLU A N 1
ATOM 2285 C CA . GLU A 1 280 ? 30.593 5.777 -5.958 1.00 94.38 280 GLU A CA 1
ATOM 2286 C C . GLU A 1 280 ? 30.190 4.300 -5.970 1.00 94.38 280 GLU A C 1
ATOM 2288 O O . GLU A 1 280 ? 29.967 3.706 -7.037 1.00 94.38 280 GLU A O 1
ATOM 2293 N N . LYS A 1 281 ? 30.045 3.744 -4.768 1.00 96.50 281 LYS A N 1
ATOM 2294 C CA . LYS A 1 281 ? 29.320 2.505 -4.502 1.00 96.50 281 LYS A CA 1
ATOM 2295 C C . LYS A 1 281 ? 27.917 2.882 -4.034 1.00 96.50 281 LYS A C 1
ATOM 2297 O O . LYS A 1 281 ? 27.765 3.714 -3.142 1.00 96.50 281 LYS A O 1
ATOM 2302 N N . VAL A 1 282 ? 26.887 2.322 -4.660 1.00 97.62 282 VAL A N 1
ATOM 2303 C CA . VAL A 1 282 ? 25.493 2.691 -4.372 1.00 97.62 282 VAL A CA 1
ATOM 2304 C C . VAL A 1 282 ? 24.634 1.476 -4.071 1.00 97.62 282 VAL A C 1
ATOM 2306 O O . VAL A 1 282 ? 24.837 0.404 -4.642 1.00 97.62 282 VAL A O 1
ATOM 2309 N N . LEU A 1 283 ? 23.636 1.664 -3.212 1.00 97.88 283 LEU A N 1
ATOM 2310 C CA . LEU A 1 283 ? 22.567 0.694 -3.005 1.00 97.88 283 LEU A CA 1
ATOM 2311 C C . LEU A 1 283 ? 21.438 0.967 -4.003 1.00 97.88 283 LEU A C 1
ATOM 2313 O O . LEU A 1 283 ? 20.878 2.057 -4.014 1.00 97.88 283 LEU A O 1
ATOM 2317 N N . LEU A 1 284 ? 21.080 0.001 -4.841 1.00 97.25 284 LEU A N 1
ATOM 2318 C CA . LEU A 1 284 ? 19.921 0.096 -5.724 1.00 97.25 284 LEU A CA 1
ATOM 2319 C C . LEU A 1 284 ? 18.716 -0.561 -5.058 1.00 97.25 284 LEU A C 1
ATOM 2321 O O . LEU A 1 284 ? 18.770 -1.739 -4.709 1.00 97.25 284 LEU A O 1
ATOM 2325 N N . VAL A 1 285 ? 17.627 0.193 -4.924 1.00 96.12 285 VAL A N 1
ATOM 2326 C CA . VAL A 1 285 ? 16.388 -0.267 -4.291 1.00 96.12 285 VAL A CA 1
ATOM 2327 C C . VAL A 1 285 ? 15.228 -0.084 -5.260 1.00 96.12 285 VAL A C 1
ATOM 2329 O O . VAL A 1 285 ? 15.001 1.010 -5.769 1.00 96.12 285 VAL A O 1
ATOM 2332 N N . LYS A 1 286 ? 14.462 -1.141 -5.517 1.00 93.38 286 LYS A N 1
ATOM 2333 C CA . LYS A 1 286 ? 13.288 -1.117 -6.398 1.00 93.38 286 LYS A CA 1
ATOM 2334 C C . LYS A 1 286 ? 11.997 -0.952 -5.594 1.00 93.38 286 LYS A C 1
ATOM 2336 O O . LYS A 1 286 ? 11.753 -1.667 -4.619 1.00 93.38 286 LYS A O 1
ATOM 2341 N N . SER A 1 287 ? 11.131 -0.048 -6.050 1.00 87.06 287 SER A N 1
ATOM 2342 C CA . SER A 1 287 ? 9.773 0.119 -5.525 1.00 87.06 287 SER A CA 1
ATOM 2343 C C . SER A 1 287 ? 8.927 -1.155 -5.694 1.00 87.06 287 SER A C 1
ATOM 2345 O O . SER A 1 287 ? 9.019 -1.830 -6.720 1.00 87.06 287 SER A O 1
ATOM 2347 N N . PRO A 1 288 ? 8.021 -1.462 -4.746 1.00 83.81 288 PRO A N 1
ATOM 2348 C CA . PRO A 1 288 ? 7.046 -2.541 -4.909 1.00 83.81 288 PRO A CA 1
ATOM 2349 C C . PRO A 1 288 ? 5.952 -2.266 -5.928 1.00 83.81 288 PRO A C 1
ATOM 2351 O O . PRO A 1 288 ? 5.219 -3.187 -6.301 1.00 83.81 288 PRO A O 1
ATOM 2354 N N . ILE A 1 289 ? 5.810 -1.008 -6.334 1.00 80.62 289 ILE A N 1
ATOM 2355 C CA . ILE A 1 289 ? 4.782 -0.564 -7.262 1.00 80.62 289 ILE A CA 1
ATOM 2356 C C . ILE A 1 289 ? 5.369 -0.603 -8.677 1.00 80.62 289 ILE A C 1
ATOM 2358 O O . ILE A 1 289 ? 6.470 -0.075 -8.889 1.00 80.62 289 ILE A O 1
ATOM 2362 N N . PRO A 1 290 ? 4.656 -1.204 -9.651 1.00 79.81 290 PRO A N 1
ATOM 2363 C CA . PRO A 1 290 ? 5.071 -1.187 -11.046 1.00 79.81 290 PRO A CA 1
ATOM 2364 C C . PRO A 1 290 ? 5.409 0.228 -11.526 1.00 79.81 290 PRO A C 1
ATOM 2366 O O . PRO A 1 290 ? 4.660 1.173 -11.297 1.00 79.81 290 PRO A O 1
ATOM 2369 N N . ASN A 1 291 ? 6.548 0.360 -12.199 1.00 82.00 291 ASN A N 1
ATOM 2370 C CA . ASN A 1 291 ? 7.044 1.614 -12.754 1.00 82.00 291 ASN A CA 1
ATOM 2371 C C . ASN A 1 291 ? 7.787 1.340 -14.074 1.00 82.00 291 ASN A C 1
ATOM 2373 O O . ASN A 1 291 ? 8.156 0.200 -14.369 1.00 82.00 291 ASN A O 1
ATOM 2377 N N . GLN A 1 292 ? 8.000 2.385 -14.875 1.00 83.00 292 GLN A N 1
ATOM 2378 C CA . GLN A 1 292 ? 8.650 2.277 -16.190 1.00 83.00 292 GLN A CA 1
ATOM 2379 C C . GLN A 1 292 ? 10.183 2.388 -16.129 1.00 83.00 292 GLN A C 1
ATOM 2381 O O . GLN A 1 292 ? 10.853 2.149 -17.132 1.00 83.00 292 GLN A O 1
ATOM 2386 N N . ALA A 1 293 ? 10.750 2.755 -14.978 1.00 87.56 293 ALA A N 1
ATOM 2387 C CA . ALA A 1 293 ? 12.184 2.984 -14.820 1.00 87.56 293 ALA A CA 1
ATOM 2388 C C . ALA A 1 293 ? 12.965 1.689 -14.560 1.00 87.56 293 ALA A C 1
ATOM 2390 O O . ALA A 1 293 ? 14.072 1.524 -15.069 1.00 87.56 293 ALA A O 1
ATOM 2391 N N . GLU A 1 294 ? 12.377 0.757 -13.809 1.00 90.56 294 GLU A N 1
ATOM 2392 C CA . GLU A 1 294 ? 13.035 -0.458 -13.326 1.00 90.56 294 GLU A CA 1
ATOM 2393 C C . GLU A 1 294 ? 13.623 -1.316 -14.450 1.00 90.56 294 GLU A C 1
ATOM 2395 O O . GLU A 1 294 ? 14.832 -1.542 -14.478 1.00 90.56 294 GLU A O 1
ATOM 2400 N N . LYS A 1 295 ? 12.800 -1.768 -15.408 1.00 90.12 295 LYS A N 1
ATOM 2401 C CA . LYS A 1 295 ? 13.263 -2.698 -16.452 1.00 90.12 295 LYS A CA 1
ATOM 2402 C C . LYS A 1 295 ? 14.410 -2.118 -17.296 1.00 90.12 295 LYS A C 1
ATOM 2404 O O . LYS A 1 295 ? 15.414 -2.815 -17.441 1.00 90.12 295 LYS A O 1
ATOM 2409 N N . PRO A 1 296 ? 14.333 -0.880 -17.834 1.00 92.00 296 PRO A N 1
ATOM 2410 C CA . PRO A 1 296 ? 15.452 -0.299 -18.577 1.00 92.00 296 PRO A CA 1
ATOM 2411 C C . PRO A 1 296 ? 16.739 -0.157 -17.753 1.00 92.00 296 PRO A C 1
ATOM 2413 O O . PRO A 1 296 ? 17.823 -0.369 -18.293 1.00 92.00 296 PRO A O 1
ATOM 2416 N N . ILE A 1 297 ? 16.641 0.182 -16.461 1.00 94.31 297 ILE A N 1
ATOM 2417 C CA . ILE A 1 297 ? 17.811 0.318 -15.577 1.00 94.31 297 ILE A CA 1
ATOM 2418 C C . ILE A 1 297 ? 18.459 -1.046 -15.319 1.00 94.31 297 ILE A C 1
ATOM 2420 O O . ILE A 1 297 ? 19.677 -1.172 -15.428 1.00 94.31 297 ILE A O 1
ATOM 2424 N N . LEU A 1 298 ? 17.669 -2.083 -15.033 1.00 93.62 298 LEU A N 1
ATOM 2425 C CA . LEU A 1 298 ? 18.202 -3.435 -14.840 1.00 93.62 298 LEU A CA 1
ATOM 2426 C C . LEU A 1 298 ? 18.835 -3.981 -16.127 1.00 93.62 298 LEU A C 1
ATOM 2428 O O . LEU A 1 298 ? 19.942 -4.514 -16.081 1.00 93.62 298 LEU A O 1
ATOM 2432 N N . ALA A 1 299 ? 18.194 -3.768 -17.281 1.00 92.94 299 ALA A N 1
ATOM 2433 C CA . ALA A 1 299 ? 18.751 -4.143 -18.580 1.00 92.94 299 ALA A CA 1
ATOM 2434 C C . ALA A 1 299 ? 20.075 -3.417 -18.866 1.00 92.94 299 ALA A C 1
ATOM 2436 O O . ALA A 1 299 ? 21.017 -4.026 -19.369 1.00 92.94 299 ALA A O 1
ATOM 2437 N N . PHE A 1 300 ? 20.178 -2.134 -18.501 1.00 94.31 300 PHE A N 1
ATOM 2438 C CA . PHE A 1 300 ? 21.430 -1.387 -18.596 1.00 94.31 300 PHE A CA 1
ATOM 2439 C C . PHE A 1 300 ? 22.540 -2.003 -17.739 1.00 94.31 300 PHE A C 1
ATOM 2441 O O . PHE A 1 300 ? 23.664 -2.158 -18.211 1.00 94.31 300 PHE A O 1
ATOM 2448 N N . LEU A 1 301 ? 22.233 -2.350 -16.488 1.00 92.50 301 LEU A N 1
ATOM 2449 C CA . LEU A 1 301 ? 23.206 -2.934 -15.565 1.00 92.50 301 LEU A CA 1
ATOM 2450 C C . LEU A 1 301 ? 23.686 -4.317 -16.017 1.00 92.50 301 LEU A C 1
ATOM 2452 O O . LEU A 1 301 ? 24.857 -4.631 -15.831 1.00 92.50 301 LEU A O 1
ATOM 2456 N N . GLN A 1 302 ? 22.805 -5.115 -16.622 1.00 92.31 302 GLN A N 1
ATOM 2457 C CA . GLN A 1 302 ? 23.107 -6.482 -17.055 1.00 92.31 302 GLN A CA 1
ATOM 2458 C C . GLN A 1 302 ? 23.765 -6.552 -18.439 1.00 92.31 302 GLN A C 1
ATOM 2460 O O . GLN A 1 302 ? 24.635 -7.389 -18.668 1.00 92.31 302 GLN A O 1
ATOM 2465 N N . HIS A 1 303 ? 23.344 -5.698 -19.374 1.00 92.56 303 HIS A N 1
ATOM 2466 C CA . HIS A 1 303 ? 23.642 -5.862 -20.803 1.00 92.56 303 HIS A CA 1
ATOM 2467 C C . HIS A 1 303 ? 24.110 -4.571 -21.497 1.00 92.56 303 HIS A C 1
ATOM 2469 O O . HIS A 1 303 ? 24.381 -4.567 -22.698 1.00 92.56 303 HIS A O 1
ATOM 2475 N N . GLY A 1 304 ? 24.217 -3.459 -20.765 1.00 90.50 304 GLY A N 1
ATOM 2476 C CA . GLY A 1 304 ? 24.688 -2.180 -21.290 1.00 90.50 304 GLY A CA 1
ATOM 2477 C C . GLY A 1 304 ? 23.639 -1.376 -22.072 1.00 90.50 304 GLY A C 1
ATOM 2478 O O . GLY A 1 304 ? 22.437 -1.641 -22.044 1.00 90.50 304 GLY A O 1
ATOM 2479 N N . TYR A 1 305 ? 24.106 -0.327 -22.760 1.00 87.38 305 TYR A N 1
ATOM 2480 C CA . TYR A 1 305 ? 23.251 0.716 -23.348 1.00 87.38 305 TYR A CA 1
ATOM 2481 C C . TYR A 1 305 ? 22.258 0.205 -24.399 1.00 87.38 305 TYR A C 1
ATOM 2483 O O . TYR A 1 305 ? 21.094 0.600 -24.362 1.00 87.38 305 TYR A O 1
ATOM 2491 N N . LEU A 1 306 ? 22.689 -0.663 -25.319 1.00 85.88 306 LEU A N 1
ATOM 2492 C CA . LEU A 1 306 ? 21.850 -1.139 -26.429 1.00 85.88 306 LEU A CA 1
ATOM 2493 C C . LEU A 1 306 ? 20.566 -1.815 -25.921 1.00 85.88 306 LEU A C 1
ATOM 2495 O O . LEU A 1 306 ? 19.463 -1.469 -26.345 1.00 85.88 306 LEU A O 1
ATOM 2499 N N . TYR A 1 307 ? 20.701 -2.708 -24.940 1.00 84.38 307 TYR A N 1
ATOM 2500 C CA . TYR A 1 307 ? 19.574 -3.417 -24.332 1.00 84.38 307 TYR A 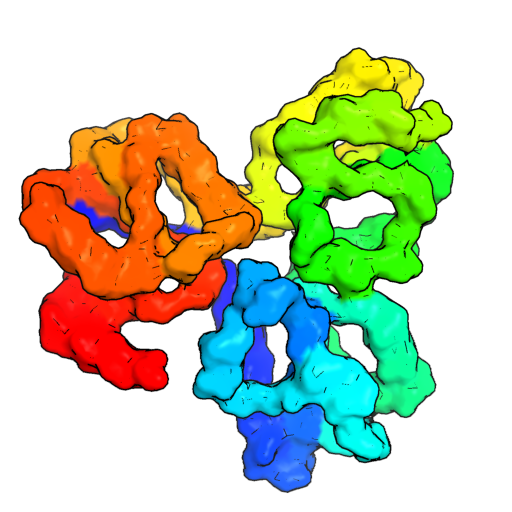CA 1
ATOM 2501 C C . TYR A 1 307 ? 18.679 -2.511 -23.484 1.00 84.38 307 TYR A C 1
ATOM 2503 O O . TYR A 1 307 ? 17.458 -2.689 -23.464 1.00 84.38 307 TYR A O 1
ATOM 2511 N N . ALA A 1 308 ? 19.264 -1.516 -22.817 1.00 84.19 308 ALA A N 1
ATOM 2512 C CA . ALA A 1 308 ? 18.508 -0.529 -22.057 1.00 84.19 308 ALA A CA 1
ATOM 2513 C C . ALA A 1 308 ? 17.551 0.263 -22.961 1.00 84.19 308 ALA A C 1
ATOM 2515 O O . ALA A 1 308 ? 16.364 0.384 -22.652 1.00 84.19 308 ALA A O 1
ATOM 2516 N N . TYR A 1 309 ? 18.047 0.751 -24.104 1.00 83.50 309 TYR A N 1
ATOM 2517 C CA . TYR A 1 309 ? 17.237 1.493 -25.073 1.00 83.50 309 TYR A CA 1
ATOM 2518 C C . TYR A 1 309 ? 16.211 0.610 -25.782 1.00 83.50 309 TYR A C 1
ATOM 2520 O O . TYR A 1 309 ? 15.074 1.043 -25.954 1.00 83.50 309 TYR A O 1
ATOM 2528 N N . TYR A 1 310 ? 16.567 -0.631 -26.125 1.00 85.12 310 TYR A N 1
ATOM 2529 C CA . TYR A 1 310 ? 15.608 -1.597 -26.665 1.00 85.12 310 TYR A CA 1
ATOM 2530 C C . TYR A 1 310 ? 14.440 -1.837 -25.696 1.00 85.12 310 TYR A C 1
ATOM 2532 O O . TYR A 1 310 ? 13.273 -1.762 -26.080 1.00 85.12 310 TYR A O 1
ATOM 2540 N N . THR A 1 311 ? 14.745 -2.050 -24.414 1.00 82.38 311 THR A N 1
ATOM 2541 C CA . THR A 1 311 ? 13.727 -2.242 -23.371 1.00 82.38 311 THR A CA 1
ATOM 2542 C C . THR A 1 311 ? 12.869 -0.992 -23.200 1.00 82.38 311 THR A C 1
ATOM 2544 O O . THR A 1 311 ? 11.650 -1.093 -23.122 1.00 82.38 311 THR A O 1
ATOM 2547 N N . LEU A 1 312 ? 13.485 0.193 -23.194 1.00 80.44 312 LEU A N 1
ATOM 2548 C CA . LEU A 1 312 ? 12.764 1.462 -23.116 1.00 80.44 312 LEU A CA 1
ATOM 2549 C C . LEU A 1 312 ? 11.807 1.655 -24.303 1.00 80.44 312 LEU A C 1
ATOM 2551 O O . LEU A 1 312 ? 10.702 2.149 -24.108 1.00 80.44 312 LEU A O 1
ATOM 2555 N N . TRP A 1 313 ? 12.218 1.270 -25.514 1.00 77.06 313 TRP A N 1
ATOM 2556 C CA . TRP A 1 313 ? 11.385 1.359 -26.713 1.00 77.06 313 TRP A CA 1
ATOM 2557 C C . TRP A 1 313 ? 10.212 0.375 -26.672 1.00 77.06 313 TRP A C 1
ATOM 2559 O O . TRP A 1 313 ? 9.096 0.760 -26.988 1.00 77.06 313 TRP A O 1
ATOM 2569 N N . ARG A 1 314 ? 10.431 -0.857 -26.197 1.00 74.69 314 ARG A N 1
ATOM 2570 C CA . ARG A 1 314 ? 9.371 -1.872 -26.074 1.00 74.69 314 ARG A CA 1
ATOM 2571 C C . ARG A 1 314 ? 8.310 -1.534 -25.017 1.00 74.69 314 ARG A C 1
ATOM 2573 O O . ARG A 1 314 ? 7.197 -2.037 -25.093 1.00 74.69 314 ARG A O 1
ATOM 2580 N N . GLU A 1 315 ? 8.656 -0.739 -24.005 1.00 66.00 315 GLU A N 1
ATOM 2581 C CA . GLU A 1 315 ? 7.725 -0.318 -22.941 1.00 66.00 315 GLU A CA 1
ATOM 2582 C C . GLU A 1 315 ? 7.026 1.033 -23.251 1.00 66.00 315 GLU A C 1
ATOM 2584 O O . GLU A 1 315 ? 6.171 1.481 -22.472 1.00 66.00 315 GLU A O 1
ATOM 2589 N N . ARG A 1 316 ? 7.379 1.703 -24.363 1.00 59.06 316 ARG A N 1
ATOM 2590 C CA . ARG A 1 316 ? 6.695 2.913 -24.856 1.00 59.06 316 ARG A CA 1
ATOM 2591 C C . ARG A 1 316 ? 5.408 2.555 -25.579 1.00 59.06 316 ARG A C 1
ATOM 2593 O O . ARG A 1 316 ? 4.396 3.191 -25.196 1.00 59.06 316 ARG A O 1
#

Radius of gyration: 21.59 Å; Cα contacts (8 Å, |Δi|>4): 534; chains: 1; bounding box: 62×34×60 Å

Solvent-accessible surface area (backbone atoms only — not comparable to full-atom values): 17312 Å² total; per-residue (Å²): 84,49,75,47,70,67,91,48,50,27,60,40,67,63,52,46,62,49,40,63,71,37,50,46,55,49,20,38,49,20,72,73,39,92,92,39,57,36,30,32,34,40,46,61,42,43,30,27,82,93,27,69,32,73,44,46,51,73,64,51,62,72,69,58,50,44,65,31,61,42,84,86,60,53,74,86,82,61,79,38,28,40,48,32,39,57,64,31,52,33,54,69,60,52,50,55,39,49,75,72,66,40,47,65,52,81,53,40,36,69,50,50,51,49,54,51,51,55,42,75,58,72,58,85,77,38,36,42,32,40,41,45,64,86,75,38,52,56,54,68,23,44,50,91,48,54,64,92,73,46,46,81,26,40,96,91,46,38,69,62,54,51,70,73,64,61,83,79,54,31,42,38,35,36,50,42,38,44,55,52,69,69,57,53,51,57,52,50,54,48,48,53,70,75,52,64,100,50,84,60,44,77,52,91,37,65,25,57,60,44,71,25,96,67,4,39,52,46,49,61,69,66,56,54,66,77,80,48,56,78,41,52,41,30,41,37,32,35,56,74,90,63,76,48,59,58,56,52,42,47,52,53,50,42,42,76,71,72,30,47,77,42,82,26,46,32,50,64,52,47,51,56,49,44,69,77,40,49,84,41,36,31,39,45,42,47,35,51,58,92,49,86,19,56,63,23,43,53,32,28,75,76,63,33,68,70,46,14,52,52,46,49,59,75,74,105

Foldseek 3Di:
DAEDEDPLFAADPLCCPDPVVHVQVVQQVQVVDPPHAHEEEAQLLADFPCQLAGHRPVLVVVSNRHYDPHLVRDDPDQSHEYEAEELGAQVVSVVVCVVVVHHYNHYYDVLNVVVLVCLVDDDPLAAEEEADDCRHSNCRSNVVSHDPLHQYDYLVCLLVSCVPSPPLGAYEYEYDQQDAPVSLCVSVVSSCVVNPPHPHHYDHSHDCCRDNPSHVLVVLLPDDVVVCVQAAAEEEEDAPPRPHSNSVSVVVSNVVVVHDYDYDHAPVSVVVCCVVPVPGYYYYGYGNHDHLHPPLNVLCVPPNDVRSVVSSVVSD

Sequence (316 aa):
MDVIQLSNDGRCRWLEKQVMNKIFPQAIRSAKIKDIPTQYMIIDWISNDNGKVGVDLKWFKKLGVPYVKTYNDLPEGNDFVVVNTGYDSIVHEEKALREKGVEILDKPCPFVRKLRKEFEKIDESYQYILLCESNHIIIKNFATIFPRDMILIQMGNYKEKLLEQSNGKPMMFISYVTFLKKHSIQVFDFINKTFPGKDHKMVDTQCMWAAGRLSPIDEIRNMSEDILKEVRYALLIGSPGSTNKSLMSLHETIIDKGLEVINIGSLRDFLDFRRKHKKEKVLLVKSPIPNQAEKPILAFLQHGYLYAYYTLWRER

Organism: Tannerella forsythia (NCBI:txid28112)

InterPro domains:
  IPR003451 4-hydroxy-3-methylbut-2-enyl diphosphate reductase [PF02401] (61-246)
  IPR003451 4-hydroxy-3-methylbut-2-enyl diphosphate reductase [PTHR30426] (60-246)

Nearest PDB structures (foldseek):
  4n7b-assembly1_A  TM=7.479E-01  e=1.218E-10  Plasmodium falciparum
  3t0g-assembly1_A  TM=7.521E-01  e=1.720E-10  Escherichia coli K-12
  3t0f-assembly2_B  TM=7.469E-01  e=1.447E-10  Escherichia coli K-12
  4go1-assembly1_A-2  TM=2.620E-01  e=5.108E+00  Escherichia coli K-12

pLDDT: mean 93.03, std 6.24, range [59.06, 98.69]

Mean predicted aligned error: 4.41 Å

Secondary structure (DSSP, 8-state):
-EEEE-SS-SS-HHIIIIIIIIIHHHHHHHTT-TTS-EEEEEHHHHEEGGGTEES-HHHHHHTT--EESSGGGSPSSS-EEEEEEET---HHHHHHHHHTT-EEEEEE-HHHHHHHHHHHS--TTSEEEEE--TT-HHHHHTGGGS-TT-EEE-TTTHHHHHHHH--SSPEEEEE-TTS-HHHHHHHHHHHHHHSTTS--EEE----HHHHSTT-HHHHHHH--HHHHTTEEEEEEE--TT---HHHHHHHHHHHTTTPEEEEE-SHHHHHHHHHH-TT-EEEEEE-SS--SSHHHHHHHHHH-HHHHHHHHHHT-